Protein AF-A0A9Q7E945-F1 (afdb_monomer_lite)

Structure (mmCIF, N/CA/C/O backbone):
data_AF-A0A9Q7E945-F1
#
_entry.id   AF-A0A9Q7E945-F1
#
loop_
_atom_site.group_PDB
_atom_site.id
_atom_site.type_symbol
_atom_site.label_atom_id
_atom_site.label_alt_id
_atom_site.label_comp_id
_atom_site.label_asym_id
_atom_site.label_entity_id
_atom_site.label_seq_id
_atom_site.pdbx_PDB_ins_code
_atom_site.Cartn_x
_atom_site.Cartn_y
_atom_site.Cartn_z
_atom_site.occupancy
_atom_site.B_iso_or_equiv
_atom_site.auth_seq_id
_atom_site.auth_comp_id
_atom_site.auth_asym_id
_atom_site.auth_atom_id
_atom_site.pdbx_PDB_model_num
ATOM 1 N N . MET A 1 1 ? -17.177 -44.496 0.063 1.00 46.69 1 MET A N 1
ATOM 2 C CA . MET A 1 1 ? -16.253 -43.640 -0.727 1.00 46.69 1 MET A CA 1
ATOM 3 C C . MET A 1 1 ? -16.378 -42.138 -0.365 1.00 46.69 1 MET A C 1
ATOM 5 O O . MET A 1 1 ? -16.352 -41.293 -1.249 1.00 46.69 1 MET A O 1
ATOM 9 N N . HIS A 1 2 ? -16.491 -41.750 0.919 1.00 48.34 2 HIS A N 1
ATOM 10 C CA . HIS A 1 2 ? -16.764 -40.340 1.302 1.00 48.34 2 HIS A CA 1
ATOM 11 C C . HIS A 1 2 ? -15.787 -39.704 2.308 1.00 48.34 2 HIS A C 1
ATOM 13 O O . HIS A 1 2 ? -15.831 -38.499 2.522 1.00 48.34 2 HIS A O 1
ATOM 19 N N . THR A 1 3 ? -14.829 -40.451 2.852 1.00 44.84 3 THR A N 1
ATOM 20 C CA . THR A 1 3 ? -13.905 -39.949 3.887 1.00 44.84 3 THR A CA 1
ATOM 21 C C . THR A 1 3 ? -12.696 -39.178 3.340 1.00 44.84 3 THR A C 1
ATOM 23 O O . THR A 1 3 ? -12.154 -38.326 4.033 1.00 44.84 3 THR A O 1
ATOM 26 N N . LYS A 1 4 ? -12.292 -39.386 2.074 1.00 45.28 4 LYS A N 1
ATOM 27 C CA . LYS A 1 4 ? -11.122 -38.694 1.486 1.00 45.28 4 LYS A CA 1
ATOM 28 C C . LYS A 1 4 ? -11.361 -37.212 1.143 1.00 45.28 4 LYS A C 1
ATOM 30 O O . LYS A 1 4 ? -10.396 -36.461 1.064 1.00 45.28 4 LYS A O 1
ATOM 35 N N . ARG A 1 5 ? -12.616 -36.776 0.950 1.00 47.62 5 ARG A N 1
ATOM 36 C CA . ARG A 1 5 ? -12.942 -35.371 0.612 1.00 47.62 5 ARG A CA 1
ATOM 37 C C . ARG A 1 5 ? -12.928 -34.445 1.836 1.00 47.62 5 ARG A C 1
ATOM 39 O O . ARG A 1 5 ? -12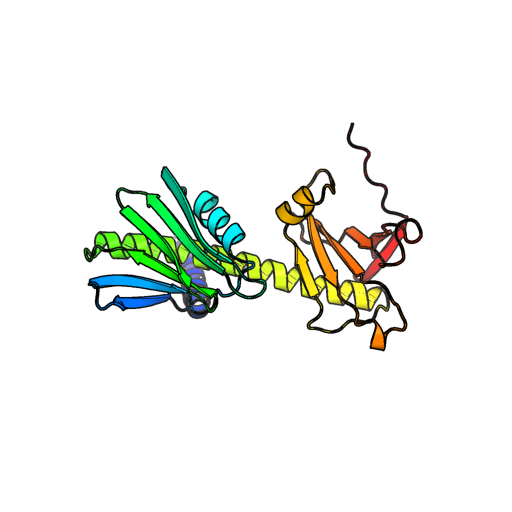.476 -33.314 1.716 1.00 47.62 5 ARG A O 1
ATOM 46 N N . LEU A 1 6 ? -13.352 -34.947 3.000 1.00 43.97 6 LEU A N 1
ATOM 47 C CA . LEU A 1 6 ? -13.377 -34.201 4.268 1.00 43.97 6 LEU A CA 1
ATOM 48 C C . LEU A 1 6 ? -11.966 -33.929 4.813 1.00 43.97 6 LEU A C 1
ATOM 50 O O . LEU A 1 6 ? -11.658 -32.796 5.166 1.00 43.97 6 LEU A O 1
ATOM 54 N N . LEU A 1 7 ? -11.080 -34.929 4.763 1.00 42.31 7 LEU A N 1
ATOM 55 C CA . LEU A 1 7 ? -9.675 -34.791 5.174 1.00 42.31 7 LEU A CA 1
ATOM 56 C C . LEU A 1 7 ? -8.912 -33.746 4.343 1.00 42.31 7 LEU A C 1
ATOM 58 O O . LEU A 1 7 ? -8.113 -32.993 4.887 1.00 42.31 7 LEU A O 1
ATOM 62 N N . GLY A 1 8 ? -9.181 -33.657 3.035 1.00 43.78 8 GLY A N 1
ATOM 63 C CA . GLY A 1 8 ? -8.559 -32.652 2.166 1.00 43.78 8 GLY A CA 1
ATOM 64 C C . GLY A 1 8 ? -9.038 -31.218 2.425 1.00 43.78 8 GLY A C 1
ATOM 65 O O . GLY A 1 8 ? -8.281 -30.280 2.183 1.00 43.78 8 GLY A O 1
ATOM 66 N N . HIS A 1 9 ? -10.268 -31.048 2.923 1.00 47.41 9 HIS A N 1
ATOM 67 C CA . HIS A 1 9 ? -10.804 -29.748 3.339 1.00 47.41 9 HIS A CA 1
ATOM 68 C C . HIS A 1 9 ? -10.223 -29.322 4.691 1.00 47.41 9 HIS A C 1
ATOM 70 O O . HIS A 1 9 ? -9.673 -28.229 4.789 1.00 47.41 9 HIS A O 1
ATOM 76 N N . GLN A 1 10 ? -10.216 -30.229 5.674 1.00 40.62 10 GLN A N 1
ATOM 77 C CA . GLN A 1 10 ? -9.618 -29.982 6.990 1.00 40.62 10 GLN A CA 1
ATOM 78 C C . GLN A 1 10 ? -8.122 -29.660 6.895 1.00 40.62 10 GLN A C 1
ATOM 80 O O . GLN A 1 10 ? -7.682 -28.668 7.458 1.00 40.62 10 GLN A O 1
ATOM 85 N N . LEU A 1 11 ? -7.345 -30.401 6.095 1.00 39.34 11 LEU A N 1
ATOM 86 C CA . LEU A 1 11 ? -5.916 -30.116 5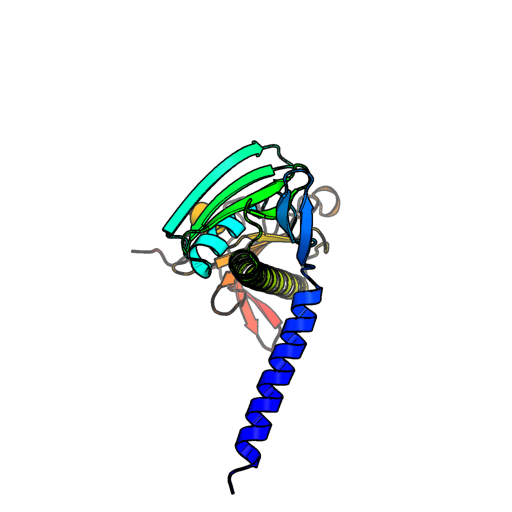.884 1.00 39.34 11 LEU A CA 1
ATOM 87 C C . LEU A 1 11 ? -5.654 -28.776 5.171 1.00 39.34 11 LEU A C 1
ATOM 89 O O . LEU A 1 11 ? -4.589 -28.183 5.353 1.00 39.34 11 LEU A O 1
ATOM 93 N N . LYS A 1 12 ? -6.589 -28.296 4.338 1.00 46.34 12 LYS A N 1
ATOM 94 C CA . LYS A 1 12 ? -6.502 -26.965 3.712 1.00 46.34 12 LYS A CA 1
ATOM 95 C C . LYS A 1 12 ? -6.834 -25.857 4.706 1.00 46.34 12 LYS A C 1
ATOM 97 O O . LYS A 1 12 ? -6.114 -24.862 4.731 1.00 46.34 12 LYS A O 1
ATOM 102 N N . GLU A 1 13 ? -7.870 -26.043 5.517 1.00 43.00 13 GLU A N 1
ATOM 103 C CA . GLU A 1 13 ? -8.269 -25.108 6.575 1.00 43.00 13 GLU A CA 1
ATOM 104 C C . GLU A 1 13 ? -7.197 -25.006 7.661 1.00 43.00 13 GLU A C 1
ATOM 106 O O . GLU A 1 13 ? -6.828 -23.905 8.047 1.00 43.00 13 GLU A O 1
ATOM 111 N N . GLU A 1 14 ? -6.603 -26.124 8.074 1.00 33.56 14 GLU A N 1
ATOM 112 C CA . GLU A 1 14 ? -5.556 -26.175 9.098 1.00 33.56 14 GLU A CA 1
ATOM 113 C C . GLU A 1 14 ? -4.244 -25.538 8.606 1.00 33.56 14 GLU A C 1
ATOM 115 O O . GLU A 1 14 ? -3.594 -24.783 9.334 1.00 33.56 14 GLU A O 1
ATOM 120 N N . LYS A 1 15 ? -3.882 -25.741 7.328 1.00 38.56 15 LYS A N 1
ATOM 121 C CA . LYS A 1 15 ? -2.767 -25.017 6.692 1.00 38.56 15 LYS A CA 1
ATOM 122 C C . LYS A 1 15 ? -3.059 -23.528 6.532 1.00 38.56 15 LYS A C 1
ATOM 124 O O . LYS A 1 15 ? -2.158 -22.729 6.771 1.00 38.56 15 LYS A O 1
ATOM 129 N N . GLN A 1 16 ? -4.281 -23.144 6.158 1.00 38.28 16 GLN A N 1
ATOM 130 C CA . GLN A 1 16 ? -4.685 -21.737 6.111 1.00 38.28 16 GLN A CA 1
ATOM 131 C C . GLN A 1 16 ? -4.624 -21.095 7.493 1.00 38.28 16 GLN A C 1
ATOM 133 O O . GLN A 1 16 ? -4.028 -20.035 7.605 1.00 38.28 16 GLN A O 1
ATOM 138 N N . LEU A 1 17 ? -5.146 -21.746 8.534 1.00 35.44 17 LEU A N 1
ATOM 139 C CA . LEU A 1 17 ? -5.083 -21.300 9.928 1.00 35.44 17 LEU A CA 1
ATOM 140 C C . LEU A 1 17 ? -3.646 -21.186 10.429 1.00 35.44 17 LEU A C 1
ATOM 142 O O . LEU A 1 17 ? -3.317 -20.211 11.087 1.00 35.44 17 LEU A O 1
ATOM 146 N N . THR A 1 18 ? -2.770 -22.128 10.081 1.00 32.22 18 THR A N 1
ATOM 147 C CA . THR A 1 18 ? -1.352 -22.097 10.478 1.00 32.22 18 THR A CA 1
ATOM 148 C C . THR A 1 18 ? -0.581 -20.991 9.759 1.00 32.22 18 THR A C 1
ATOM 150 O O . THR A 1 18 ? 0.255 -20.326 10.369 1.00 32.22 18 THR A O 1
ATOM 153 N N . ILE A 1 19 ? -0.861 -20.762 8.472 1.00 41.19 19 ILE A N 1
ATOM 154 C CA . ILE A 1 19 ? -0.326 -19.614 7.727 1.00 41.19 19 ILE A CA 1
ATOM 155 C C . ILE A 1 19 ? -0.875 -18.321 8.327 1.00 41.19 19 ILE A C 1
ATOM 157 O O . ILE A 1 19 ? -0.100 -17.408 8.564 1.00 41.19 19 ILE A O 1
ATOM 161 N N . TYR A 1 20 ? -2.169 -18.267 8.649 1.00 40.06 20 TYR A N 1
ATOM 162 C CA . TYR A 1 20 ? -2.817 -17.120 9.278 1.00 40.06 20 TYR A CA 1
ATOM 163 C C . TYR A 1 20 ? -2.224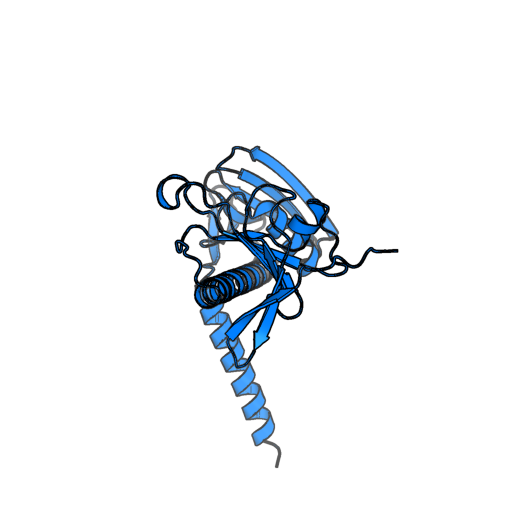 -16.824 10.654 1.00 40.06 20 TYR A C 1
ATOM 165 O O . TYR A 1 20 ? -1.899 -15.680 10.920 1.00 40.06 20 TYR A O 1
ATOM 173 N N . LEU A 1 21 ? -1.985 -17.837 11.493 1.00 34.25 21 LEU A N 1
ATOM 174 C CA . LEU A 1 21 ? -1.304 -17.694 12.781 1.00 34.25 21 LEU A CA 1
ATOM 175 C C . LEU A 1 21 ? 0.135 -17.202 12.602 1.00 34.25 21 LEU A C 1
ATOM 177 O O . LEU A 1 21 ? 0.556 -16.294 13.306 1.00 34.25 21 LEU A O 1
ATOM 181 N N . LYS A 1 22 ? 0.891 -17.761 11.648 1.00 37.78 22 LYS A N 1
ATOM 182 C CA . LYS A 1 22 ? 2.259 -17.305 11.348 1.00 37.78 22 LYS A CA 1
ATOM 183 C C . LYS A 1 22 ? 2.302 -15.885 10.775 1.00 37.78 22 LYS A C 1
ATOM 185 O O . LYS A 1 22 ? 3.267 -15.176 11.030 1.00 37.78 22 LYS A O 1
ATOM 190 N N . LEU A 1 23 ? 1.271 -15.468 10.042 1.00 38.56 23 LEU A N 1
ATOM 191 C CA . LEU A 1 23 ? 1.123 -14.110 9.512 1.00 38.56 23 LEU A CA 1
ATOM 192 C C . LEU A 1 23 ? 0.658 -13.130 10.606 1.00 38.56 23 LEU A C 1
ATOM 194 O O . LEU A 1 23 ? 1.177 -12.023 10.693 1.00 38.56 23 LEU A O 1
ATOM 198 N N . MET A 1 24 ? -0.238 -13.567 11.503 1.00 42.09 24 MET A N 1
ATOM 199 C CA . MET A 1 24 ? -0.639 -12.846 12.721 1.00 42.09 24 MET A CA 1
ATOM 200 C C . MET A 1 24 ? 0.536 -12.621 13.679 1.00 42.09 24 MET A C 1
ATOM 202 O O . MET A 1 24 ? 0.497 -11.696 14.475 1.00 42.09 24 MET A O 1
ATOM 206 N N . ILE A 1 25 ? 1.589 -13.440 13.601 1.00 43.69 25 ILE A N 1
ATOM 207 C CA . ILE A 1 25 ? 2.801 -13.273 14.413 1.00 43.69 25 ILE A CA 1
ATOM 208 C C . ILE A 1 25 ? 3.677 -12.099 13.930 1.00 43.69 25 ILE A C 1
ATOM 210 O O . ILE A 1 25 ? 4.464 -11.597 14.726 1.00 43.69 25 ILE A O 1
ATOM 214 N N . ARG A 1 26 ? 3.540 -11.609 12.685 1.00 46.94 26 ARG A N 1
ATOM 215 C CA . ARG A 1 26 ? 4.298 -10.425 12.226 1.00 46.94 26 ARG A CA 1
ATOM 216 C C . ARG A 1 26 ? 3.687 -9.111 12.710 1.00 46.94 26 ARG A C 1
ATOM 218 O O . ARG A 1 26 ? 4.375 -8.308 13.318 1.00 46.94 26 ARG A O 1
ATOM 225 N N . ILE A 1 27 ? 2.374 -8.930 12.588 1.00 51.47 27 ILE A N 1
ATOM 226 C CA . ILE A 1 27 ? 1.696 -7.803 13.245 1.00 51.47 27 ILE A CA 1
ATOM 227 C C . ILE A 1 27 ? 1.364 -8.238 14.670 1.00 51.47 27 ILE A C 1
ATOM 229 O O . ILE A 1 27 ? 0.282 -8.768 14.918 1.00 51.47 27 ILE A O 1
ATOM 233 N N . MET A 1 28 ? 2.291 -8.053 15.619 1.00 55.97 28 MET A N 1
ATOM 234 C CA . MET A 1 28 ? 1.977 -8.381 17.010 1.00 55.97 28 MET A CA 1
ATOM 235 C C . MET A 1 28 ? 0.901 -7.419 17.506 1.00 55.97 28 MET A C 1
ATOM 237 O O . MET A 1 28 ? 1.161 -6.225 17.673 1.00 55.97 28 MET A O 1
ATOM 241 N N . LEU A 1 29 ? -0.290 -7.961 17.743 1.00 61.94 29 LEU A N 1
ATOM 242 C CA . LEU A 1 29 ? -1.366 -7.296 18.457 1.00 61.94 29 LEU A CA 1
ATOM 243 C C . LEU A 1 29 ? -1.070 -7.431 19.950 1.00 61.94 29 LEU A C 1
ATOM 245 O O . LEU A 1 29 ? -1.098 -8.535 20.497 1.00 61.94 29 LEU A O 1
ATOM 249 N N . ARG A 1 30 ? -0.743 -6.321 20.614 1.00 64.75 30 ARG A N 1
ATOM 250 C CA . ARG A 1 30 ? -0.580 -6.306 22.074 1.00 64.75 30 ARG A CA 1
ATOM 251 C C . ARG A 1 30 ? -1.816 -5.710 22.720 1.00 64.75 30 ARG A C 1
ATOM 253 O O . ARG A 1 30 ? -2.169 -4.573 22.421 1.00 64.75 30 ARG A O 1
ATOM 260 N N . GLU A 1 31 ? -2.416 -6.469 23.629 1.00 66.75 31 GLU A N 1
ATOM 261 C CA . GLU A 1 31 ? -3.500 -5.987 24.480 1.00 66.75 31 GLU A CA 1
ATOM 262 C C . GLU A 1 31 ? -2.932 -5.269 25.701 1.00 66.75 31 GLU A C 1
ATOM 264 O O . GLU A 1 31 ? -2.049 -5.790 26.390 1.00 66.75 31 GLU A O 1
ATOM 269 N N . LEU A 1 32 ? -3.447 -4.075 25.975 1.00 68.81 32 LEU A N 1
ATOM 270 C CA . LEU A 1 32 ? -3.172 -3.332 27.197 1.00 68.81 32 LEU A CA 1
ATOM 271 C C . LEU A 1 32 ? -4.481 -2.813 27.781 1.00 68.81 32 LEU A C 1
ATOM 273 O O . LEU A 1 32 ? -5.390 -2.416 27.054 1.00 68.81 32 LEU A O 1
ATOM 277 N N . ILE A 1 33 ? -4.542 -2.803 29.110 1.00 65.94 33 ILE A N 1
ATOM 278 C CA . ILE A 1 33 ? -5.486 -1.975 29.852 1.00 65.94 33 ILE A CA 1
ATOM 279 C C . ILE A 1 33 ? -4.665 -0.802 30.371 1.00 65.94 33 ILE A C 1
ATOM 281 O O . ILE A 1 33 ? -3.746 -0.997 31.173 1.00 65.94 33 ILE A O 1
ATOM 285 N N . ASN A 1 34 ? -4.920 0.397 29.850 1.00 66.00 34 ASN A N 1
ATOM 286 C CA . ASN A 1 34 ? -4.190 1.587 30.280 1.00 66.00 34 ASN A CA 1
ATOM 287 C C . ASN A 1 34 ? -4.688 2.069 31.659 1.00 66.00 34 ASN A C 1
ATOM 289 O O . ASN A 1 34 ? -5.650 1.544 32.224 1.00 66.00 34 ASN A O 1
ATOM 293 N N . LYS A 1 35 ? -4.027 3.087 32.227 1.00 59.16 35 LYS A N 1
ATOM 294 C CA . LYS A 1 35 ? -4.411 3.665 33.531 1.00 59.16 35 LYS A CA 1
ATOM 295 C C . LYS A 1 35 ? -5.827 4.262 33.542 1.00 59.16 35 LYS A C 1
ATOM 297 O O . LYS A 1 35 ? -6.374 4.480 34.617 1.00 59.16 35 LYS A O 1
ATOM 302 N N . GLU A 1 36 ? -6.409 4.497 32.370 1.00 67.38 36 GLU A N 1
ATOM 303 C CA . GLU A 1 36 ? -7.763 5.020 32.173 1.00 67.38 36 GLU A CA 1
ATOM 304 C C . GLU A 1 36 ? -8.802 3.902 31.958 1.00 67.38 36 GLU A C 1
ATOM 306 O O . GLU A 1 36 ? -9.962 4.179 31.660 1.00 67.38 36 GLU A O 1
ATOM 311 N N . ASN A 1 37 ? -8.405 2.639 32.172 1.00 70.69 37 ASN A N 1
ATOM 312 C CA . ASN A 1 37 ? -9.224 1.438 32.001 1.00 70.69 37 ASN A CA 1
ATOM 313 C C . ASN A 1 37 ? -9.722 1.224 30.561 1.00 70.69 37 ASN A C 1
ATOM 315 O O . ASN A 1 37 ? -10.743 0.574 30.335 1.00 70.69 37 ASN A O 1
ATOM 319 N N . GLU A 1 38 ? -8.999 1.761 29.582 1.00 82.44 38 GLU A N 1
ATOM 320 C CA . GLU A 1 38 ? -9.298 1.563 28.170 1.00 82.44 38 GLU A CA 1
ATOM 321 C C . GLU A 1 38 ? -8.652 0.272 27.676 1.00 82.44 38 GLU A C 1
ATOM 323 O O . GLU A 1 38 ? -7.497 -0.028 27.989 1.00 82.44 38 GLU A O 1
ATOM 328 N N . PHE A 1 39 ? -9.403 -0.485 26.882 1.00 83.81 39 PHE A N 1
ATOM 329 C CA . PHE A 1 39 ? -8.877 -1.615 26.141 1.00 83.81 39 PHE A CA 1
ATOM 330 C C . PHE A 1 39 ? -8.192 -1.111 24.873 1.00 83.81 39 PHE A C 1
ATOM 332 O O . PHE A 1 39 ? -8.796 -0.402 24.063 1.00 83.81 39 PHE A O 1
ATOM 339 N N . GLN A 1 40 ? -6.935 -1.502 24.702 1.00 86.38 40 GLN A N 1
ATOM 340 C CA . GLN A 1 40 ? -6.091 -1.078 23.596 1.00 86.38 40 GLN A CA 1
ATOM 341 C C . GLN A 1 40 ? -5.483 -2.285 22.887 1.00 86.38 40 GLN A C 1
ATOM 343 O O . GLN A 1 40 ? -4.959 -3.188 23.537 1.00 86.38 40 GLN A O 1
ATOM 348 N N . ILE A 1 41 ? -5.499 -2.256 21.555 1.00 86.12 41 ILE A N 1
ATOM 349 C CA . ILE A 1 41 ? -4.764 -3.169 20.680 1.00 86.12 41 ILE A CA 1
ATOM 350 C C . ILE A 1 41 ? -3.706 -2.363 19.926 1.00 86.12 41 ILE A C 1
ATOM 352 O O . ILE A 1 41 ? -4.048 -1.509 19.111 1.00 86.12 41 ILE A O 1
ATOM 356 N N . ILE A 1 42 ? -2.428 -2.636 20.181 1.00 83.44 42 ILE A N 1
ATOM 357 C CA . ILE A 1 42 ? -1.300 -1.953 19.525 1.00 83.44 42 ILE A CA 1
ATOM 358 C C . ILE A 1 42 ? -0.877 -2.710 18.265 1.00 83.44 42 ILE A C 1
ATOM 360 O O . ILE A 1 42 ? -0.727 -3.931 18.308 1.00 83.44 42 ILE A O 1
ATOM 364 N N . PHE A 1 43 ? -0.616 -1.980 17.180 1.00 82.88 43 PHE A N 1
ATOM 365 C CA . PHE A 1 43 ? -0.014 -2.483 15.949 1.00 82.88 43 PHE A CA 1
ATOM 366 C C . PHE A 1 43 ? 1.494 -2.215 15.978 1.00 82.88 43 PHE A C 1
ATOM 368 O O . PHE A 1 43 ? 1.948 -1.099 15.761 1.00 82.88 43 PHE A O 1
ATOM 375 N N . THR A 1 44 ? 2.282 -3.247 16.263 1.00 68.44 44 THR A N 1
ATOM 376 C CA . THR A 1 44 ? 3.730 -3.110 16.528 1.00 68.44 44 THR A CA 1
ATOM 377 C C . THR A 1 44 ? 4.609 -2.918 15.294 1.00 68.44 44 THR A C 1
ATOM 379 O O . THR A 1 44 ? 5.721 -2.422 15.420 1.00 68.44 44 THR A O 1
ATOM 382 N N . GLU A 1 45 ? 4.135 -3.299 14.108 1.00 65.81 45 GLU A N 1
ATOM 383 C CA . GLU A 1 45 ? 4.914 -3.178 12.872 1.00 65.81 45 GLU A CA 1
ATOM 384 C C . GLU A 1 45 ? 4.369 -2.124 11.912 1.00 65.81 45 GLU A C 1
ATOM 386 O O . GLU A 1 45 ? 4.953 -1.949 10.850 1.00 65.81 45 GLU A O 1
ATOM 391 N N . ILE A 1 46 ? 3.266 -1.440 12.226 1.00 63.12 46 ILE A N 1
ATOM 392 C CA . ILE A 1 46 ? 2.661 -0.435 11.343 1.00 63.12 46 ILE A CA 1
ATOM 393 C C . ILE A 1 46 ? 3.005 0.944 11.903 1.00 63.12 46 ILE A C 1
ATOM 395 O O . ILE A 1 46 ? 2.407 1.362 12.891 1.00 63.12 46 ILE A O 1
ATOM 399 N N . SER A 1 47 ? 3.982 1.615 11.288 1.00 58.91 47 SER A N 1
ATOM 400 C CA . SER A 1 47 ? 4.449 2.943 11.693 1.00 58.91 47 SER A CA 1
ATOM 401 C C . SER A 1 47 ? 4.695 3.882 10.503 1.00 58.91 47 SER A C 1
ATOM 403 O O . SER A 1 47 ? 4.959 3.430 9.385 1.00 58.91 47 SER A O 1
ATOM 405 N N . GLY A 1 48 ? 4.601 5.195 10.749 1.00 49.50 48 GLY A N 1
ATOM 406 C CA . GLY A 1 48 ? 5.004 6.267 9.824 1.00 49.50 48 GLY A CA 1
ATOM 407 C C . GLY A 1 48 ? 3.862 7.115 9.235 1.00 49.50 48 GLY A C 1
ATOM 408 O O . GLY A 1 48 ? 2.755 6.634 8.986 1.00 49.50 48 GLY A O 1
ATOM 409 N N . GLY A 1 49 ? 4.151 8.392 8.945 1.00 45.91 49 GLY A N 1
ATOM 410 C CA . GLY A 1 49 ? 3.175 9.404 8.496 1.00 45.91 49 GLY A CA 1
ATOM 411 C C . GLY A 1 49 ? 2.500 9.148 7.135 1.00 45.91 49 GLY A C 1
ATOM 412 O O . GLY A 1 49 ? 1.458 9.722 6.826 1.00 45.91 49 GLY A O 1
ATOM 413 N N . GLY A 1 50 ? 3.013 8.229 6.315 1.00 59.62 50 GLY A N 1
ATOM 414 C CA . GLY A 1 50 ? 2.389 7.874 5.032 1.00 59.62 50 GLY A CA 1
ATOM 415 C C . GLY A 1 50 ? 1.100 7.048 5.149 1.00 59.62 50 GLY A C 1
ATOM 416 O O . GLY A 1 50 ? 0.310 7.034 4.206 1.00 59.62 50 GLY A O 1
ATOM 417 N N . TRP A 1 51 ? 0.875 6.395 6.296 1.00 68.00 51 TRP A N 1
ATOM 418 C CA . TRP A 1 51 ? -0.149 5.356 6.465 1.00 68.00 51 TRP A CA 1
ATOM 419 C C . TRP A 1 51 ? -1.532 5.874 6.846 1.00 68.00 51 TRP A C 1
ATOM 421 O O . TRP A 1 51 ? -2.504 5.137 6.730 1.00 68.00 51 TRP A O 1
ATOM 431 N N . LEU A 1 52 ? -1.666 7.119 7.309 1.00 77.25 52 LEU A N 1
ATOM 432 C CA . LEU A 1 52 ? -2.938 7.610 7.851 1.00 77.25 52 LEU A CA 1
ATOM 433 C C . LEU A 1 52 ? -4.078 7.543 6.823 1.00 77.25 52 LEU A C 1
ATOM 435 O O . LEU A 1 52 ? -5.191 7.133 7.149 1.00 77.25 52 LEU A O 1
ATOM 439 N N . ASN A 1 53 ? -3.815 7.938 5.578 1.00 78.25 53 ASN A N 1
ATOM 440 C CA . ASN A 1 53 ? -4.836 7.893 4.532 1.00 78.25 53 ASN A CA 1
ATOM 441 C C . ASN A 1 53 ? -5.127 6.452 4.088 1.00 78.25 53 ASN A C 1
ATOM 443 O O . ASN A 1 53 ? -6.298 6.099 3.956 1.00 78.25 53 ASN A O 1
ATOM 447 N N . ASP A 1 54 ? -4.094 5.615 3.959 1.00 78.62 54 ASP A N 1
ATOM 448 C CA . ASP A 1 54 ? -4.245 4.199 3.610 1.00 78.62 54 ASP A CA 1
ATOM 449 C C . ASP A 1 54 ? -5.040 3.449 4.700 1.00 78.62 54 ASP A C 1
ATOM 451 O O . ASP A 1 54 ? -5.965 2.692 4.404 1.00 78.62 54 ASP A O 1
ATOM 455 N N . LEU A 1 55 ? -4.785 3.742 5.979 1.00 85.12 55 LEU A N 1
ATOM 456 C CA . LEU A 1 55 ? -5.529 3.196 7.115 1.00 85.12 55 LEU A CA 1
ATOM 457 C C . LEU A 1 55 ? -7.004 3.618 7.092 1.00 85.12 55 LEU A C 1
ATOM 459 O O . LEU A 1 55 ? -7.885 2.776 7.272 1.00 85.12 55 LEU A O 1
ATOM 463 N N . VAL A 1 56 ? -7.300 4.901 6.848 1.00 88.19 56 VAL A N 1
ATOM 464 C CA . VAL A 1 56 ? -8.687 5.385 6.709 1.00 88.19 56 VAL A CA 1
ATOM 465 C C . VAL A 1 56 ? -9.425 4.619 5.608 1.00 88.19 56 VAL A C 1
ATOM 467 O O . VAL A 1 56 ? -10.605 4.298 5.764 1.00 88.19 56 VAL A O 1
ATOM 470 N N . GLU A 1 57 ? -8.756 4.308 4.503 1.00 85.88 57 GLU A N 1
ATOM 471 C CA . GLU A 1 57 ? -9.345 3.555 3.395 1.00 85.88 57 GLU A CA 1
ATOM 472 C C . GLU A 1 57 ? -9.572 2.091 3.731 1.00 85.88 57 GLU A C 1
ATOM 474 O O . GLU A 1 57 ? -10.673 1.585 3.505 1.00 85.88 57 GLU A O 1
ATOM 479 N N . ILE A 1 58 ? -8.583 1.429 4.331 1.00 88.56 58 ILE A N 1
ATOM 480 C CA . ILE A 1 58 ? -8.726 0.058 4.828 1.00 88.56 58 ILE A CA 1
ATOM 481 C C . ILE A 1 58 ? -9.930 -0.026 5.771 1.00 88.56 58 ILE A C 1
ATOM 483 O O . ILE A 1 58 ? -10.779 -0.904 5.613 1.00 88.56 58 ILE A O 1
ATOM 487 N N . ILE A 1 59 ? -10.067 0.922 6.700 1.00 91.88 59 ILE A N 1
ATOM 488 C CA . ILE A 1 59 ? -11.210 0.999 7.616 1.00 91.88 59 ILE A CA 1
ATOM 489 C C . ILE A 1 59 ? -12.522 1.158 6.836 1.00 91.88 59 ILE A C 1
ATOM 491 O O . ILE A 1 59 ? -13.456 0.381 7.046 1.00 91.88 59 ILE A O 1
ATOM 495 N N . LYS A 1 60 ? -12.615 2.128 5.918 1.00 92.12 60 LYS A N 1
ATOM 496 C CA . LYS A 1 60 ? -13.838 2.370 5.131 1.00 92.12 60 LYS A CA 1
ATOM 497 C C . LYS A 1 60 ? -14.253 1.147 4.318 1.00 92.12 60 LYS A C 1
ATOM 499 O O . LYS A 1 60 ? -15.419 0.765 4.349 1.00 92.12 60 LYS A O 1
ATOM 504 N N . LEU A 1 61 ? -13.309 0.535 3.610 1.00 89.94 61 LEU A N 1
ATOM 505 C CA . LEU A 1 61 ? -13.578 -0.556 2.678 1.00 89.94 61 LEU A CA 1
ATOM 506 C C . LEU A 1 61 ? -13.816 -1.887 3.388 1.00 89.94 61 LEU A C 1
ATOM 508 O O . LEU A 1 61 ? -14.677 -2.656 2.960 1.00 89.94 61 LEU A O 1
ATOM 512 N N . LYS A 1 62 ? -13.039 -2.183 4.436 1.00 93.19 62 LYS A N 1
ATOM 513 C CA . LYS A 1 62 ? -13.027 -3.511 5.066 1.00 93.19 62 LYS A CA 1
ATOM 514 C C . LYS A 1 62 ? -13.845 -3.586 6.342 1.00 93.19 62 LYS A C 1
ATOM 516 O O . LYS A 1 62 ? -14.475 -4.612 6.573 1.00 93.19 62 LYS A O 1
ATOM 521 N N . LEU A 1 63 ? -13.851 -2.533 7.160 1.00 93.25 63 LEU A N 1
ATOM 522 C CA . LEU A 1 63 ? -14.679 -2.502 8.368 1.00 93.25 63 LEU A CA 1
ATOM 523 C C . LEU A 1 63 ? -16.081 -1.972 8.070 1.00 93.25 63 LEU A C 1
ATOM 525 O O . LEU A 1 63 ? -17.032 -2.400 8.720 1.00 93.25 63 LEU A O 1
ATOM 529 N N . GLN A 1 64 ? -16.228 -1.084 7.081 1.00 94.44 64 GLN A N 1
ATOM 530 C CA . GLN A 1 64 ? -17.511 -0.474 6.709 1.00 94.44 64 GLN A CA 1
ATOM 531 C C . GLN A 1 64 ? -18.234 0.119 7.934 1.00 94.44 64 GLN A C 1
ATOM 533 O O . GLN A 1 64 ? -19.319 -0.342 8.310 1.00 94.44 64 GLN A O 1
ATOM 538 N N . PRO A 1 65 ? -17.615 1.085 8.637 1.00 96.06 65 PRO A N 1
ATOM 539 C CA . PRO A 1 65 ? -18.262 1.729 9.766 1.00 96.06 65 PRO A CA 1
ATOM 540 C C . PRO A 1 65 ? -19.438 2.585 9.288 1.00 96.06 65 PRO A C 1
ATOM 542 O O . PRO A 1 65 ? -19.391 3.206 8.228 1.00 96.06 65 PRO A O 1
ATOM 545 N N . SER A 1 66 ? -20.479 2.665 10.111 1.00 96.44 66 SER A N 1
ATOM 546 C CA . SER A 1 66 ? -21.646 3.519 9.849 1.00 96.44 66 SER A CA 1
ATOM 547 C C . SER A 1 66 ? -21.318 5.015 9.934 1.00 96.44 66 SER A C 1
ATOM 549 O O . SER A 1 66 ? -21.964 5.836 9.287 1.00 96.44 66 SER A O 1
ATOM 551 N N . LYS A 1 67 ? -20.284 5.376 10.703 1.00 96.12 67 LYS A N 1
ATOM 552 C CA . LYS A 1 67 ? -19.721 6.727 10.759 1.00 96.12 67 LYS A CA 1
ATOM 553 C C . LYS A 1 67 ? -18.214 6.654 10.963 1.00 96.12 67 LYS A C 1
ATOM 555 O O . LYS A 1 67 ? -17.728 5.833 11.739 1.00 96.12 67 LYS A O 1
ATOM 560 N N . ILE A 1 68 ? -17.492 7.547 10.295 1.00 95.50 68 ILE A N 1
ATOM 561 C CA . ILE A 1 68 ? -16.048 7.718 10.445 1.00 95.50 68 ILE A CA 1
ATOM 562 C C . ILE A 1 68 ? -15.715 9.204 10.586 1.00 95.50 68 ILE A C 1
ATOM 564 O O . ILE A 1 68 ? -16.298 10.042 9.897 1.00 95.50 68 ILE A O 1
ATOM 568 N N . GLY A 1 69 ? -14.801 9.534 11.492 1.00 92.69 69 GLY A N 1
ATOM 569 C CA . GLY A 1 69 ? -14.263 10.876 11.692 1.00 92.69 69 GLY A CA 1
ATOM 570 C C . GLY A 1 69 ? -12.741 10.839 11.748 1.00 92.69 69 GLY A C 1
ATOM 571 O O . GLY A 1 69 ? -12.162 9.832 12.141 1.00 92.69 69 GLY A O 1
ATOM 572 N N . LYS A 1 70 ? -12.092 11.933 11.354 1.00 90.12 70 LYS A N 1
ATOM 573 C CA . LYS A 1 70 ? -10.636 12.093 11.416 1.00 90.12 70 LYS A CA 1
ATOM 574 C C . LYS A 1 70 ? -10.313 13.382 12.159 1.00 90.12 70 LYS A C 1
ATOM 576 O O . LYS A 1 70 ? -10.913 14.416 11.866 1.00 90.12 70 LYS A O 1
ATOM 581 N N . LYS A 1 71 ? -9.368 13.319 13.091 1.00 88.88 71 LYS A N 1
ATOM 582 C CA . LYS A 1 71 ? -8.848 14.471 13.827 1.00 88.88 71 LYS A CA 1
ATOM 583 C C . LYS A 1 71 ? -7.325 14.436 13.773 1.00 88.88 71 LYS A C 1
ATOM 585 O O . LYS A 1 71 ? -6.714 13.535 14.333 1.00 88.88 71 LYS A O 1
ATOM 590 N N . ASN A 1 72 ? -6.723 15.412 13.102 1.00 83.06 72 ASN A N 1
ATOM 591 C CA . ASN A 1 72 ? -5.274 15.596 13.146 1.00 83.06 72 ASN A CA 1
ATOM 592 C C . ASN A 1 72 ? -4.937 16.350 14.438 1.00 83.06 72 ASN A C 1
ATOM 594 O O . ASN A 1 72 ? -5.551 17.387 14.700 1.00 83.06 72 ASN A O 1
ATOM 598 N N . LYS A 1 73 ? -4.013 15.826 15.245 1.00 80.50 73 LYS A N 1
ATOM 599 C CA . LYS A 1 73 ? -3.526 16.492 16.460 1.00 80.50 73 LYS A CA 1
ATOM 600 C C . LYS A 1 73 ? -2.282 17.323 16.151 1.00 80.50 73 LYS A C 1
ATOM 602 O O . LYS A 1 73 ? -2.255 18.505 16.482 1.00 80.50 73 LYS A O 1
ATOM 607 N N . SER A 1 74 ? -1.319 16.745 15.437 1.00 75.25 74 SER A N 1
ATOM 608 C CA . SER A 1 74 ? -0.123 17.431 14.946 1.00 75.25 74 SER A CA 1
ATOM 609 C C . SER A 1 74 ? 0.319 16.845 13.598 1.00 75.25 74 SER A C 1
ATOM 611 O O . SER A 1 74 ? 0.050 15.683 13.292 1.00 75.25 74 SER A O 1
ATOM 613 N N . VAL A 1 75 ? 0.922 17.683 12.750 1.00 60.66 75 VAL A N 1
ATOM 614 C CA . VAL A 1 75 ? 1.472 17.281 11.447 1.00 60.66 75 VAL A CA 1
ATOM 615 C C . VAL A 1 75 ? 2.824 17.967 11.282 1.00 60.66 75 VAL A C 1
ATOM 617 O O . VAL A 1 75 ? 2.878 19.195 11.190 1.00 60.66 75 VAL A O 1
ATOM 620 N N . SER A 1 76 ? 3.901 17.187 11.256 1.00 61.66 76 SER A N 1
ATOM 621 C CA . SER A 1 76 ? 5.233 17.613 10.821 1.00 61.66 76 SER A CA 1
ATOM 622 C C . SER A 1 76 ? 5.613 16.864 9.533 1.00 61.66 76 SER A C 1
ATOM 624 O O . SER A 1 76 ? 4.829 16.064 9.017 1.00 61.66 76 SER A O 1
ATOM 626 N N . TRP A 1 77 ? 6.783 17.164 8.961 1.00 48.38 77 TRP A N 1
ATOM 627 C CA . TRP A 1 77 ? 7.296 16.410 7.809 1.00 48.38 77 TRP A CA 1
ATOM 628 C C . TRP A 1 77 ? 7.560 14.936 8.147 1.00 48.38 77 TRP A C 1
ATOM 630 O O . TRP A 1 77 ? 7.409 14.085 7.270 1.00 48.38 77 TRP A O 1
ATOM 640 N N . ASP A 1 78 ? 7.900 14.655 9.405 1.00 50.94 78 ASP A N 1
ATOM 641 C CA . ASP A 1 78 ? 8.364 13.344 9.860 1.00 50.94 78 ASP A CA 1
ATOM 642 C C . ASP A 1 78 ? 7.316 12.613 10.720 1.00 50.94 78 ASP A C 1
ATOM 644 O O . ASP A 1 78 ? 7.234 11.384 10.679 1.00 50.94 78 ASP A O 1
ATOM 648 N N . ASP A 1 79 ? 6.435 13.359 11.395 1.00 56.38 79 ASP A N 1
ATOM 649 C CA . ASP A 1 79 ? 5.511 12.835 12.400 1.00 56.38 79 ASP A CA 1
ATOM 650 C C . ASP A 1 79 ? 4.063 13.221 12.098 1.00 56.38 79 ASP A C 1
ATOM 652 O O . ASP A 1 79 ? 3.739 14.357 11.728 1.00 56.38 79 ASP A O 1
ATOM 656 N N . ILE A 1 80 ? 3.158 12.266 12.302 1.00 67.25 80 ILE A N 1
ATOM 657 C CA . ILE A 1 80 ? 1.722 12.513 12.237 1.00 67.25 80 ILE A CA 1
ATOM 658 C C . ILE A 1 80 ? 1.072 11.923 13.473 1.00 67.25 80 ILE A C 1
ATOM 660 O O . ILE A 1 80 ? 0.935 10.708 13.581 1.00 67.25 80 ILE A O 1
ATOM 664 N N . GLU A 1 81 ? 0.574 12.801 14.337 1.00 83.25 81 GLU A N 1
ATOM 665 C CA . GLU A 1 81 ? -0.294 12.409 15.435 1.00 83.25 81 GLU A CA 1
ATOM 666 C C . GLU A 1 81 ? -1.752 12.614 15.008 1.00 83.25 81 GLU A C 1
ATOM 668 O O . GLU A 1 81 ? -2.190 13.724 14.667 1.00 83.25 81 GLU A O 1
ATOM 673 N N . ALA A 1 82 ? -2.534 11.540 15.000 1.00 87.50 82 ALA A N 1
ATOM 674 C CA . ALA A 1 82 ? -3.899 11.580 14.490 1.00 87.50 82 ALA A CA 1
ATOM 675 C C . ALA A 1 82 ? -4.822 10.577 15.177 1.00 87.50 82 ALA A C 1
ATOM 677 O O . ALA A 1 82 ? -4.405 9.538 15.677 1.00 87.50 82 ALA A O 1
ATOM 678 N N . GLU A 1 83 ? -6.116 10.874 15.134 1.00 91.38 83 GLU A N 1
ATOM 679 C CA . GLU A 1 83 ? -7.178 9.973 15.567 1.00 91.38 83 GLU A CA 1
ATOM 680 C C . GLU A 1 83 ? -8.150 9.709 14.415 1.00 91.38 83 GLU A C 1
ATOM 682 O O . GLU A 1 83 ? -8.603 10.634 13.728 1.00 91.38 83 GLU A O 1
ATOM 687 N N . ILE A 1 84 ? -8.522 8.444 14.236 1.00 92.44 84 ILE A N 1
ATOM 688 C CA . ILE A 1 84 ? -9.615 8.014 13.365 1.00 92.44 84 ILE A CA 1
ATOM 689 C C . ILE A 1 84 ? -10.719 7.451 14.255 1.00 92.44 84 ILE A C 1
ATOM 691 O O . ILE A 1 84 ? -10.599 6.359 14.803 1.00 92.44 84 ILE A O 1
ATOM 695 N N . LEU A 1 85 ? -11.808 8.196 14.391 1.00 94.88 85 LEU A N 1
ATOM 696 C CA . LEU A 1 85 ? -12.987 7.792 15.148 1.00 94.88 85 LEU A CA 1
ATOM 697 C C . LEU A 1 85 ? -13.870 6.908 14.268 1.00 94.88 85 LEU A C 1
ATOM 699 O O . LEU A 1 85 ? -14.198 7.299 13.145 1.00 94.88 85 LEU A O 1
ATOM 703 N N . ILE A 1 86 ? -14.292 5.752 14.771 1.00 95.88 86 ILE A N 1
ATOM 704 C CA . ILE A 1 86 ? -15.173 4.826 14.058 1.00 95.88 86 ILE A CA 1
ATOM 705 C C . ILE A 1 86 ? -16.389 4.463 14.905 1.00 95.88 86 ILE A C 1
ATOM 707 O O . ILE A 1 86 ? -16.283 4.190 16.097 1.00 95.88 86 ILE A O 1
ATOM 711 N N . TYR A 1 87 ? -17.554 4.414 14.262 1.00 95.25 87 TYR A N 1
ATOM 712 C CA . TYR A 1 87 ? -18.777 3.895 14.864 1.00 95.25 87 TYR A CA 1
ATOM 713 C C . TYR A 1 87 ? -19.324 2.736 14.034 1.00 95.25 87 TYR A C 1
ATOM 715 O O . TYR A 1 87 ? -19.693 2.901 12.862 1.00 95.25 87 TYR A O 1
ATOM 723 N N . LYS A 1 88 ? -19.369 1.550 14.638 1.00 93.69 88 LYS A N 1
ATOM 724 C CA . LYS A 1 88 ? -19.815 0.311 13.995 1.00 93.69 88 LYS A CA 1
ATOM 725 C C . LYS A 1 88 ? -20.364 -0.645 15.050 1.00 93.69 88 LYS A C 1
ATOM 727 O O . LYS A 1 88 ? -19.794 -0.747 16.124 1.00 93.69 88 LYS A O 1
ATOM 732 N N . ASP A 1 89 ? -21.460 -1.336 14.748 1.00 91.19 89 ASP A N 1
ATOM 733 C CA . ASP A 1 89 ? -22.053 -2.359 15.626 1.00 91.19 89 ASP A CA 1
ATOM 734 C C . ASP A 1 89 ? -22.317 -1.860 17.064 1.00 91.19 89 ASP A C 1
ATOM 736 O O . ASP A 1 89 ? -22.111 -2.587 18.034 1.00 91.19 89 ASP A O 1
ATOM 740 N N . ASN A 1 90 ? -22.758 -0.599 17.193 1.00 90.62 90 ASN A N 1
ATOM 741 C CA . ASN A 1 90 ? -22.951 0.140 18.451 1.00 90.62 90 ASN A CA 1
ATOM 742 C C . ASN A 1 90 ? -21.681 0.397 19.284 1.00 90.62 90 ASN A C 1
ATOM 744 O O . ASN A 1 90 ? -21.779 0.862 20.415 1.00 90.62 90 ASN A O 1
ATOM 748 N N . ILE A 1 91 ? -20.499 0.162 18.721 1.00 92.00 91 ILE A N 1
ATOM 749 C CA . ILE A 1 91 ? -19.198 0.398 19.352 1.00 92.00 91 ILE A CA 1
ATOM 750 C C . ILE A 1 91 ? -18.598 1.685 18.782 1.00 92.00 91 ILE A C 1
ATOM 752 O O . ILE A 1 91 ? -18.572 1.882 17.563 1.00 92.00 91 ILE A O 1
ATOM 756 N N . ASN A 1 92 ? -18.108 2.558 19.666 1.00 93.38 92 ASN A N 1
ATOM 757 C CA . ASN A 1 92 ? -17.447 3.814 19.311 1.00 93.38 92 ASN A CA 1
ATOM 758 C C . ASN A 1 92 ? -15.959 3.738 19.665 1.00 93.38 92 ASN A C 1
ATOM 760 O O . ASN A 1 92 ? -15.560 4.080 20.779 1.00 93.38 92 ASN A O 1
ATOM 764 N N . ALA A 1 93 ? -15.151 3.253 18.725 1.00 93.94 93 ALA A N 1
ATOM 765 C CA . ALA A 1 93 ? -13.718 3.048 18.911 1.00 93.94 93 ALA A CA 1
ATOM 766 C C . ALA A 1 93 ? -12.901 4.120 18.191 1.00 93.94 93 ALA A C 1
ATOM 768 O O . ALA A 1 93 ? -13.396 4.811 17.296 1.00 93.94 93 ALA A O 1
ATOM 769 N N . LYS A 1 94 ? -11.626 4.242 18.556 1.00 94.25 94 LYS A N 1
ATOM 770 C CA . LYS A 1 94 ? -10.681 5.113 17.855 1.00 94.25 94 LYS A CA 1
ATOM 771 C C . LYS A 1 94 ? -9.431 4.349 17.450 1.00 94.25 94 LYS A C 1
ATOM 773 O O . LYS A 1 94 ? -8.913 3.568 18.239 1.00 94.25 94 LYS A O 1
ATOM 778 N N . PHE A 1 95 ? -8.937 4.598 16.245 1.00 92.06 95 PHE A N 1
ATOM 779 C CA . PHE A 1 95 ? -7.533 4.360 15.941 1.00 92.06 95 PHE A CA 1
ATOM 780 C C . PHE A 1 95 ? -6.745 5.607 16.327 1.00 92.06 95 PHE A C 1
ATOM 782 O O . PHE A 1 95 ? -7.132 6.710 15.948 1.00 92.06 95 PHE A O 1
ATOM 789 N N . GLU A 1 96 ? -5.667 5.437 17.072 1.00 90.19 96 GLU A N 1
ATOM 790 C CA . GLU A 1 96 ? -4.761 6.488 17.515 1.00 90.19 96 GLU A CA 1
ATOM 791 C C . GLU A 1 96 ? -3.386 6.250 16.901 1.00 90.19 96 GLU A C 1
ATOM 793 O O . GLU A 1 96 ? -2.893 5.122 16.921 1.00 90.19 96 GLU A O 1
ATOM 798 N N . ILE A 1 97 ? -2.821 7.304 16.319 1.00 87.00 97 ILE A N 1
ATOM 799 C CA . ILE A 1 97 ? -1.456 7.358 15.805 1.00 87.00 97 ILE A CA 1
ATOM 800 C C . ILE A 1 97 ? -0.691 8.316 16.712 1.00 87.00 97 ILE A C 1
ATOM 802 O O . ILE A 1 97 ? -1.100 9.476 16.820 1.00 87.00 97 ILE A O 1
ATOM 806 N N . ASP A 1 98 ? 0.336 7.815 17.399 1.00 81.94 98 ASP A N 1
ATOM 807 C CA . ASP A 1 98 ? 1.153 8.608 18.325 1.00 81.94 98 ASP A CA 1
ATOM 808 C C . ASP A 1 98 ? 2.242 9.427 17.606 1.00 81.94 98 ASP A C 1
ATOM 810 O O . ASP A 1 98 ? 2.367 9.403 16.380 1.00 81.94 98 ASP A O 1
ATOM 814 N N . ASP A 1 99 ? 3.002 10.195 18.383 1.00 74.69 99 ASP A N 1
ATOM 815 C CA . ASP A 1 99 ? 4.046 11.114 17.918 1.00 74.69 99 ASP A CA 1
ATOM 816 C C . ASP A 1 99 ? 5.243 10.421 17.258 1.00 74.69 99 ASP A C 1
ATOM 818 O O . ASP A 1 99 ? 5.959 11.056 16.496 1.00 74.69 99 ASP A O 1
ATOM 822 N N . ILE A 1 100 ? 5.430 9.122 17.492 1.00 73.62 100 ILE A N 1
ATOM 823 C CA . ILE A 1 100 ? 6.439 8.290 16.820 1.00 73.62 100 ILE A CA 1
ATOM 824 C C . ILE A 1 100 ? 5.815 7.373 15.754 1.00 73.62 100 ILE A C 1
ATOM 826 O O . ILE A 1 100 ? 6.471 6.479 15.211 1.00 73.62 100 ILE A O 1
ATOM 830 N N . GLY A 1 101 ? 4.539 7.601 15.431 1.00 72.31 101 GLY A N 1
ATOM 831 C CA . GLY A 1 101 ? 3.810 6.952 14.352 1.00 72.31 101 GLY A CA 1
ATOM 832 C C . GLY A 1 101 ? 3.252 5.566 14.671 1.00 72.31 101 GLY A C 1
ATOM 833 O O . GLY A 1 101 ? 2.801 4.904 13.736 1.00 72.31 101 GLY A O 1
ATOM 834 N N . ASN A 1 102 ? 3.261 5.094 15.922 1.00 80.38 102 ASN A N 1
ATOM 835 C CA . ASN A 1 102 ? 2.637 3.818 16.279 1.00 80.38 102 ASN A CA 1
ATOM 836 C C . ASN A 1 102 ? 1.124 3.915 16.182 1.00 80.38 102 ASN A C 1
ATOM 838 O O . ASN A 1 102 ? 0.519 4.895 16.609 1.00 80.38 102 ASN A O 1
ATOM 842 N N . ILE A 1 103 ? 0.500 2.834 15.723 1.00 85.38 103 ILE A N 1
ATOM 843 C CA . ILE A 1 103 ? -0.949 2.762 15.561 1.00 85.38 103 ILE A CA 1
ATOM 844 C C . ILE A 1 103 ? -1.548 1.899 16.673 1.00 85.38 103 ILE A C 1
ATOM 846 O O . ILE A 1 103 ? -1.027 0.835 17.010 1.00 85.38 103 ILE A O 1
ATOM 850 N N . SER A 1 104 ? -2.672 2.334 17.236 1.00 88.38 104 SER A N 1
ATOM 851 C CA . SER A 1 104 ? -3.421 1.615 18.271 1.00 88.38 104 SER A CA 1
ATOM 852 C C . SER A 1 104 ? -4.926 1.696 18.043 1.00 88.38 104 SER A C 1
ATOM 854 O O . SER A 1 104 ? -5.429 2.764 17.732 1.00 88.38 104 SER A O 1
ATOM 856 N N . LEU A 1 105 ? -5.667 0.607 18.248 1.00 91.50 105 LEU A N 1
ATOM 857 C CA . LEU A 1 105 ? -7.133 0.607 18.325 1.00 91.50 105 LEU A CA 1
ATOM 858 C C . LEU A 1 105 ? -7.560 0.650 19.796 1.00 91.50 105 LEU A C 1
ATOM 860 O O . LEU A 1 105 ? -7.222 -0.254 20.555 1.00 91.50 105 LEU A O 1
ATOM 864 N N . VAL A 1 106 ? -8.303 1.681 20.190 1.00 91.06 106 VAL A N 1
ATOM 865 C CA . VAL A 1 106 ? -8.645 1.992 21.585 1.00 91.06 106 VAL A CA 1
ATOM 866 C C . VAL A 1 106 ? -10.161 2.072 21.773 1.00 91.06 106 VAL A C 1
ATOM 868 O O . VAL A 1 106 ? -10.878 2.644 20.944 1.00 91.06 106 VAL A O 1
ATOM 871 N N . HIS A 1 107 ? -10.651 1.529 22.889 1.00 90.44 107 HIS A N 1
ATOM 872 C CA . HIS A 1 107 ? -12.042 1.640 23.326 1.00 90.44 107 HIS A CA 1
ATOM 873 C C . HIS A 1 107 ? -12.157 1.671 24.859 1.00 90.44 107 HIS A C 1
ATOM 875 O O . HIS A 1 107 ? -11.410 0.992 25.557 1.00 90.44 107 HIS A O 1
ATOM 881 N N . LYS A 1 108 ? -13.136 2.411 25.395 1.00 85.56 108 LYS A N 1
ATOM 882 C CA . LYS A 1 108 ? -13.328 2.584 26.853 1.00 85.56 108 LYS A CA 1
ATOM 883 C C . LYS A 1 108 ? -13.997 1.405 27.565 1.00 85.56 108 LYS A C 1
ATOM 885 O O . LYS A 1 108 ? -14.022 1.355 28.788 1.00 85.56 108 LYS A O 1
ATOM 890 N N . GLU A 1 109 ? -14.599 0.492 26.815 1.00 73.62 109 GLU A N 1
ATOM 891 C CA . GLU A 1 109 ? -15.416 -0.586 27.378 1.00 73.62 109 GLU A CA 1
ATOM 892 C C . GLU A 1 109 ? -14.665 -1.908 27.504 1.00 73.62 109 GLU A C 1
ATOM 894 O O . GLU A 1 109 ? -13.897 -2.295 26.624 1.00 73.62 109 GLU A O 1
ATOM 899 N N . THR A 1 110 ? -14.938 -2.620 28.597 1.00 70.12 110 THR A N 1
ATOM 900 C CA . THR A 1 110 ? -14.194 -3.806 29.029 1.00 70.12 110 THR A CA 1
ATOM 901 C C . THR A 1 110 ? -14.962 -5.120 28.876 1.00 70.12 110 THR A C 1
ATOM 903 O O . THR A 1 110 ? -14.437 -6.161 29.281 1.00 70.12 110 THR A O 1
ATOM 906 N N . SER A 1 111 ? -16.169 -5.117 28.295 1.00 86.94 111 SER A N 1
ATOM 907 C CA . SER A 1 111 ? -16.908 -6.364 28.064 1.00 86.94 111 SER A CA 1
ATOM 908 C C . SER A 1 111 ? -16.178 -7.244 27.043 1.00 86.94 111 SER A C 1
ATOM 910 O O . SER A 1 111 ? -15.641 -6.757 26.047 1.00 86.94 111 SER A O 1
ATOM 912 N N . GLU A 1 112 ? -16.146 -8.558 27.281 1.00 85.69 112 GLU A N 1
ATOM 913 C CA . GLU A 1 112 ? -15.431 -9.481 26.387 1.00 85.69 112 GLU A CA 1
ATOM 914 C C . GLU A 1 112 ? -16.031 -9.529 24.977 1.00 85.69 112 GLU A C 1
ATOM 916 O O . GLU A 1 112 ? -15.297 -9.718 24.011 1.00 85.69 112 GLU A O 1
ATOM 921 N N . GLU A 1 113 ? -17.335 -9.283 24.828 1.00 88.81 113 GLU A N 1
ATOM 922 C CA . GLU A 1 113 ? -17.966 -9.187 23.508 1.00 88.81 113 GLU A CA 1
ATOM 923 C C . GLU A 1 113 ? -17.408 -8.005 22.699 1.00 88.81 113 GLU A C 1
ATOM 925 O O . GLU A 1 113 ? -17.053 -8.156 21.528 1.00 88.81 113 GLU A O 1
ATOM 930 N N . VAL A 1 114 ? -17.284 -6.829 23.326 1.00 88.56 114 VAL A N 1
ATOM 931 C CA . VAL A 1 114 ? -16.724 -5.638 22.675 1.00 88.56 114 VAL A CA 1
ATOM 932 C C . VAL A 1 114 ? -15.244 -5.849 22.371 1.00 88.56 114 VAL A C 1
ATOM 934 O O . VAL A 1 114 ? -14.814 -5.5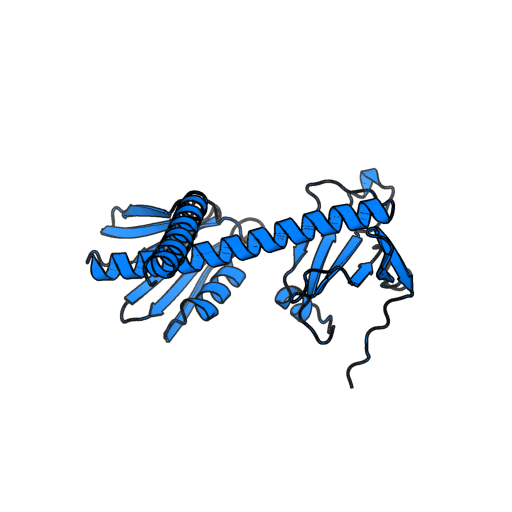84 21.249 1.00 88.56 114 VAL A O 1
ATOM 937 N N . LYS A 1 115 ? -14.470 -6.397 23.316 1.00 86.25 115 LYS A N 1
ATOM 938 C CA . LYS A 1 115 ? -13.055 -6.726 23.079 1.00 86.25 115 LYS A CA 1
ATOM 939 C C . LYS A 1 115 ? -12.885 -7.685 21.908 1.00 86.25 115 LYS A C 1
ATOM 941 O O . LYS A 1 115 ? -12.007 -7.467 21.078 1.00 86.25 115 LYS A O 1
ATOM 946 N N . GLN A 1 116 ? -13.735 -8.708 21.798 1.00 87.56 116 GLN A N 1
ATOM 947 C CA . GLN A 1 116 ? -13.669 -9.649 20.684 1.00 87.56 116 GLN A CA 1
ATOM 948 C C . GLN A 1 116 ? -13.938 -8.966 19.340 1.00 87.56 116 GLN A C 1
ATOM 950 O O . GLN A 1 116 ? -13.170 -9.157 18.403 1.00 87.56 116 GLN A O 1
ATOM 955 N N . LYS A 1 117 ? -14.947 -8.092 19.258 1.00 90.69 117 LYS A N 1
ATOM 956 C CA . LYS A 1 117 ? -15.209 -7.304 18.041 1.00 90.69 117 LYS A CA 1
ATOM 957 C C . LYS A 1 117 ? -14.022 -6.413 17.664 1.00 90.69 117 LYS A C 1
ATOM 959 O O . LYS A 1 117 ? -13.663 -6.334 16.492 1.00 90.69 117 LYS A O 1
ATOM 964 N N . LEU A 1 118 ? -13.365 -5.791 18.644 1.00 89.81 118 LEU A N 1
ATOM 965 C CA . LEU A 1 118 ? -12.164 -4.983 18.405 1.00 89.81 118 LEU A CA 1
ATOM 966 C C . LEU A 1 118 ? -10.986 -5.832 17.909 1.00 89.81 118 LEU A C 1
ATOM 968 O O . LEU A 1 118 ? -10.284 -5.402 16.995 1.00 89.81 118 LEU A O 1
ATOM 972 N N . ARG A 1 119 ? -10.795 -7.047 18.444 1.00 87.44 119 ARG A N 1
ATOM 973 C CA . ARG A 1 119 ? -9.804 -8.012 17.930 1.00 87.44 119 ARG A CA 1
ATOM 974 C C . ARG A 1 119 ? -10.094 -8.373 16.478 1.00 87.44 119 ARG A C 1
ATOM 976 O O . ARG A 1 119 ? -9.186 -8.331 15.651 1.00 87.44 119 ARG A O 1
ATOM 983 N N . ASP A 1 120 ? -11.350 -8.663 16.153 1.00 89.50 120 ASP A N 1
ATOM 984 C CA . ASP A 1 120 ? -11.762 -9.005 14.791 1.00 89.50 120 ASP A CA 1
ATOM 985 C C . ASP A 1 120 ? -11.484 -7.850 13.818 1.00 89.50 120 ASP A C 1
ATOM 987 O O . ASP A 1 120 ? -10.927 -8.058 12.737 1.00 89.50 120 ASP A O 1
ATOM 991 N N . TRP A 1 121 ? -11.783 -6.612 14.218 1.00 92.06 121 TRP A N 1
ATOM 992 C CA . TRP A 1 121 ? -11.467 -5.425 13.421 1.00 92.06 121 TRP A CA 1
ATOM 993 C C . TRP A 1 121 ? -9.961 -5.222 13.257 1.00 92.06 121 TRP A C 1
ATOM 995 O O . TRP A 1 121 ? -9.497 -4.976 12.142 1.00 92.06 121 TRP A O 1
ATOM 1005 N N . ALA A 1 122 ? -9.190 -5.365 14.336 1.00 88.56 122 ALA A N 1
ATOM 1006 C CA . ALA A 1 122 ? -7.737 -5.248 14.292 1.00 88.56 122 ALA A CA 1
ATOM 1007 C C . ALA A 1 122 ? -7.115 -6.294 13.357 1.00 88.56 122 ALA A C 1
ATOM 1009 O O . ALA A 1 122 ? -6.251 -5.951 12.551 1.00 88.56 122 ALA A O 1
ATOM 1010 N N . MET A 1 123 ? -7.602 -7.538 13.382 1.00 86.25 123 MET A N 1
ATOM 1011 C CA . MET A 1 123 ? -7.163 -8.593 12.462 1.00 86.25 123 MET A CA 1
ATOM 1012 C C . MET A 1 123 ? -7.467 -8.261 10.999 1.00 86.25 123 MET A C 1
ATOM 1014 O O . MET A 1 123 ? -6.632 -8.511 10.127 1.00 86.25 123 MET A O 1
ATOM 1018 N N . ILE A 1 124 ? -8.645 -7.705 10.706 1.00 89.19 124 ILE A N 1
ATOM 1019 C CA . ILE A 1 124 ? -9.011 -7.297 9.343 1.00 89.19 124 ILE A CA 1
ATOM 1020 C C . ILE A 1 124 ? -8.055 -6.214 8.833 1.00 89.19 124 ILE A C 1
ATOM 1022 O O . ILE A 1 124 ? -7.540 -6.335 7.720 1.00 89.19 124 ILE A O 1
ATOM 1026 N N . VAL A 1 125 ? -7.797 -5.185 9.647 1.00 87.44 125 VAL A N 1
ATOM 1027 C CA . VAL A 1 125 ? -6.872 -4.098 9.294 1.00 87.44 125 VAL A CA 1
ATOM 1028 C C . VAL A 1 125 ? -5.459 -4.638 9.099 1.00 87.44 125 VAL A C 1
ATOM 1030 O O . VAL A 1 125 ? -4.856 -4.396 8.056 1.00 87.44 125 VAL A O 1
ATOM 1033 N N . ALA A 1 126 ? -4.963 -5.431 10.050 1.00 83.56 126 ALA A N 1
ATOM 1034 C CA . ALA A 1 126 ? -3.634 -6.030 9.998 1.00 83.56 126 ALA A CA 1
ATOM 1035 C C . ALA A 1 126 ? -3.424 -6.848 8.713 1.00 83.56 126 ALA A C 1
ATOM 1037 O O . ALA A 1 126 ? -2.432 -6.677 8.006 1.00 83.56 126 ALA A O 1
ATOM 1038 N N . LYS A 1 127 ? -4.398 -7.692 8.357 1.00 84.44 127 LYS A N 1
ATOM 1039 C CA . LYS A 1 127 ? -4.345 -8.505 7.138 1.00 84.44 127 LYS A CA 1
ATOM 1040 C C . LYS A 1 127 ? -4.271 -7.654 5.873 1.00 84.44 127 LYS A C 1
ATOM 1042 O O . LYS A 1 127 ? -3.599 -8.042 4.921 1.00 84.44 127 LYS A O 1
ATOM 1047 N N . GLU A 1 128 ? -5.000 -6.545 5.818 1.00 86.19 128 GLU A N 1
ATOM 1048 C CA . GLU A 1 128 ? -4.993 -5.690 4.631 1.00 86.19 128 GLU A CA 1
ATOM 1049 C C . GLU A 1 128 ? -3.692 -4.896 4.506 1.00 86.19 128 GLU A C 1
ATOM 1051 O O . GLU A 1 128 ? -3.161 -4.780 3.403 1.00 86.19 128 GLU A O 1
ATOM 1056 N N . VAL A 1 129 ? -3.134 -4.444 5.630 1.00 81.44 129 VAL A N 1
ATOM 1057 C CA . VAL A 1 129 ? -1.819 -3.795 5.663 1.00 81.44 129 VAL A CA 1
ATOM 1058 C C . VAL A 1 129 ? -0.717 -4.745 5.196 1.00 81.44 129 VAL A C 1
ATOM 1060 O O . VAL A 1 129 ? 0.102 -4.359 4.364 1.00 81.44 129 VAL A O 1
ATOM 1063 N N . GLU A 1 130 ? -0.719 -6.004 5.641 1.00 80.31 130 GLU A N 1
ATOM 1064 C CA . GLU A 1 130 ? 0.291 -6.966 5.183 1.00 80.31 130 GLU A CA 1
ATOM 1065 C C . GLU A 1 130 ? 0.187 -7.228 3.676 1.00 80.31 130 GLU A C 1
ATOM 1067 O O . GLU A 1 130 ? 1.203 -7.235 2.985 1.00 80.31 130 GLU A O 1
ATOM 1072 N N . LYS A 1 131 ? -1.026 -7.343 3.120 1.00 82.75 131 LYS A N 1
ATOM 1073 C CA . LYS A 1 131 ? -1.194 -7.470 1.660 1.00 82.75 131 LYS A CA 1
ATOM 1074 C C . LYS A 1 131 ? -0.629 -6.273 0.899 1.00 82.75 131 LYS A C 1
ATOM 1076 O O . LYS A 1 131 ? -0.058 -6.461 -0.173 1.00 82.75 131 LYS A O 1
ATOM 1081 N N . GLN A 1 132 ? -0.815 -5.053 1.410 1.00 79.94 132 GLN A N 1
ATOM 1082 C CA . GLN A 1 132 ? -0.236 -3.858 0.791 1.00 79.94 132 GLN A CA 1
ATOM 1083 C C . GLN A 1 132 ? 1.295 -3.923 0.821 1.00 79.94 132 GLN A C 1
ATOM 1085 O O . GLN A 1 132 ? 1.926 -3.736 -0.215 1.00 79.94 132 GLN A O 1
ATOM 1090 N N . ARG A 1 133 ? 1.893 -4.320 1.949 1.00 80.81 133 ARG A N 1
ATOM 1091 C CA . ARG A 1 133 ? 3.350 -4.517 2.066 1.00 80.81 133 ARG A CA 1
ATOM 1092 C C . ARG A 1 133 ? 3.888 -5.594 1.137 1.00 80.81 133 ARG A C 1
ATOM 1094 O O . ARG A 1 133 ? 4.950 -5.423 0.546 1.00 80.81 133 ARG A O 1
ATOM 1101 N N . GLU A 1 134 ? 3.189 -6.717 1.012 1.00 84.69 134 GLU A N 1
ATOM 1102 C CA . GLU A 1 134 ? 3.560 -7.784 0.079 1.00 84.69 134 GLU A CA 1
ATOM 1103 C C . GLU A 1 134 ? 3.512 -7.293 -1.373 1.00 84.69 134 GLU A C 1
ATOM 1105 O O . GLU A 1 134 ? 4.429 -7.586 -2.146 1.00 84.69 134 GLU A O 1
ATOM 1110 N N . LYS A 1 135 ? 2.493 -6.499 -1.739 1.00 86.56 135 LYS A N 1
ATOM 1111 C CA . LYS A 1 135 ? 2.426 -5.839 -3.051 1.00 86.56 135 LYS A CA 1
ATOM 1112 C C . LYS A 1 135 ? 3.613 -4.896 -3.260 1.00 86.56 135 LYS A C 1
ATOM 1114 O O . LYS A 1 135 ? 4.289 -5.015 -4.276 1.00 86.56 135 LYS A O 1
ATOM 1119 N N . GLU A 1 136 ? 3.908 -4.011 -2.311 1.00 86.81 136 GLU A N 1
ATOM 1120 C CA . GLU A 1 136 ? 5.036 -3.071 -2.398 1.00 86.81 136 GLU A CA 1
ATOM 1121 C C . GLU A 1 136 ? 6.380 -3.788 -2.556 1.00 86.81 136 GLU A C 1
ATOM 1123 O O . GLU A 1 136 ? 7.155 -3.454 -3.452 1.00 86.81 136 GLU A O 1
ATOM 1128 N N . LYS A 1 137 ? 6.632 -4.832 -1.755 1.00 88.50 137 LYS A N 1
ATOM 1129 C CA . LYS A 1 137 ? 7.837 -5.668 -1.875 1.00 88.50 137 LYS A CA 1
ATOM 1130 C C . LYS A 1 137 ? 7.949 -6.281 -3.266 1.00 88.50 137 LYS A C 1
ATOM 1132 O O . LYS A 1 137 ? 9.001 -6.176 -3.891 1.00 88.50 137 LYS A O 1
ATOM 1137 N N . LYS A 1 138 ? 6.859 -6.856 -3.783 1.00 92.44 138 LYS A N 1
ATOM 1138 C CA . LYS A 1 138 ? 6.826 -7.432 -5.133 1.00 92.44 138 LYS A CA 1
ATOM 1139 C C . LYS A 1 138 ? 7.100 -6.376 -6.209 1.00 92.44 138 LYS A C 1
ATOM 1141 O O . LYS A 1 138 ? 7.863 -6.640 -7.134 1.00 92.44 138 LYS A O 1
ATOM 1146 N N . LEU A 1 139 ? 6.508 -5.187 -6.096 1.00 93.81 139 LEU A N 1
ATOM 1147 C CA . LEU A 1 139 ? 6.737 -4.077 -7.027 1.00 93.81 139 LEU A CA 1
ATOM 1148 C C . LEU A 1 139 ? 8.209 -3.649 -7.028 1.00 93.81 139 LEU A C 1
ATOM 1150 O O . LEU A 1 139 ? 8.790 -3.463 -8.097 1.00 93.81 139 LEU A O 1
ATOM 1154 N N . ILE A 1 140 ? 8.836 -3.557 -5.853 1.00 93.38 140 ILE A N 1
ATOM 1155 C CA . ILE A 1 140 ? 10.267 -3.256 -5.716 1.00 93.38 140 ILE A CA 1
ATOM 1156 C C . ILE A 1 140 ? 11.118 -4.369 -6.338 1.00 93.38 140 ILE A C 1
ATOM 1158 O O . ILE A 1 140 ? 12.006 -4.077 -7.133 1.00 93.38 140 ILE A O 1
ATOM 1162 N N . GLU A 1 141 ? 10.843 -5.640 -6.044 1.00 95.19 141 GLU A N 1
ATOM 1163 C CA . GLU A 1 141 ? 11.576 -6.778 -6.619 1.00 95.19 141 GLU A CA 1
ATOM 1164 C C . GLU A 1 141 ? 11.512 -6.797 -8.151 1.00 95.19 141 GLU A C 1
ATOM 1166 O O . GLU A 1 141 ? 12.537 -6.956 -8.820 1.00 95.19 141 GLU A O 1
ATOM 1171 N N . VAL A 1 142 ? 10.324 -6.588 -8.726 1.00 95.88 142 VAL A N 1
ATOM 1172 C CA . VAL A 1 142 ? 10.173 -6.512 -10.184 1.00 95.88 142 VAL A CA 1
ATOM 1173 C C . VAL A 1 142 ? 10.869 -5.269 -10.736 1.00 95.88 142 VAL A C 1
ATOM 1175 O O . VAL A 1 142 ? 11.526 -5.371 -11.769 1.00 95.88 142 VAL A O 1
ATOM 1178 N N . SER A 1 143 ? 10.803 -4.130 -10.041 1.00 95.12 143 SER A N 1
ATOM 1179 C CA . SER A 1 143 ? 11.509 -2.902 -10.435 1.00 95.12 143 SER A CA 1
ATOM 1180 C C . SER A 1 143 ? 13.018 -3.118 -10.510 1.00 95.12 143 SER A C 1
ATOM 1182 O O . SER A 1 143 ? 13.636 -2.768 -11.512 1.00 95.12 143 SER A O 1
ATOM 1184 N N . LYS A 1 144 ? 13.611 -3.771 -9.503 1.00 94.81 144 LYS A N 1
ATOM 1185 C CA . LYS A 1 144 ? 15.034 -4.146 -9.504 1.00 94.81 144 LYS A CA 1
ATOM 1186 C C . LYS A 1 144 ? 15.380 -4.999 -10.721 1.00 94.81 144 LYS A C 1
ATOM 1188 O O . LYS A 1 144 ? 16.376 -4.733 -11.388 1.00 94.81 144 LYS A O 1
ATOM 1193 N N . LYS A 1 145 ? 14.535 -5.982 -11.052 1.00 95.69 145 LYS A N 1
ATOM 1194 C CA . LYS A 1 145 ? 14.731 -6.823 -12.240 1.00 95.69 145 LYS A CA 1
ATOM 1195 C C . LYS A 1 145 ? 14.636 -6.023 -13.545 1.00 95.69 145 LYS A C 1
ATOM 1197 O O . LYS A 1 145 ? 15.476 -6.215 -14.415 1.00 95.69 145 LYS A O 1
ATOM 1202 N N . VAL A 1 146 ? 13.651 -5.131 -13.684 1.00 95.06 146 VAL A N 1
ATOM 1203 C CA . VAL A 1 146 ? 13.512 -4.248 -14.859 1.00 95.06 146 VAL A CA 1
ATOM 1204 C C . VAL A 1 146 ? 14.769 -3.398 -15.038 1.00 95.06 146 VAL A C 1
ATOM 1206 O O . VAL A 1 146 ? 15.343 -3.381 -16.122 1.00 95.06 146 VAL A O 1
ATOM 1209 N N . LEU A 1 147 ? 15.243 -2.748 -13.972 1.00 91.94 147 LEU A N 1
ATOM 1210 C CA . LEU A 1 147 ? 16.442 -1.908 -14.027 1.00 91.94 147 LEU A CA 1
ATOM 1211 C C . LEU A 1 147 ? 17.697 -2.717 -14.376 1.00 91.94 147 LEU A C 1
ATOM 1213 O O . LEU A 1 147 ? 18.488 -2.273 -15.204 1.00 91.94 147 LEU A O 1
ATOM 1217 N N . GLN A 1 148 ? 17.856 -3.924 -13.824 1.00 93.12 148 GLN A N 1
ATOM 1218 C CA . GLN A 1 148 ? 18.944 -4.837 -14.199 1.00 93.12 148 GLN A CA 1
ATOM 1219 C C . GLN A 1 148 ? 18.880 -5.235 -15.679 1.00 93.12 148 GLN A C 1
ATOM 1221 O O . GLN A 1 148 ? 19.894 -5.162 -16.373 1.00 93.12 148 GLN A O 1
ATOM 1226 N N . ASP A 1 149 ? 17.700 -5.613 -16.180 1.00 95.06 149 ASP A N 1
ATOM 1227 C CA . ASP A 1 149 ? 17.496 -5.968 -17.589 1.00 95.06 149 ASP A CA 1
ATOM 1228 C C . ASP A 1 149 ? 17.756 -4.765 -18.526 1.00 95.06 149 ASP A C 1
ATOM 1230 O O . ASP A 1 149 ? 18.223 -4.949 -19.651 1.00 95.06 149 ASP A O 1
ATOM 1234 N N . PHE A 1 150 ? 17.526 -3.532 -18.056 1.00 91.06 150 PHE A N 1
ATOM 1235 C CA . PHE A 1 150 ? 17.797 -2.279 -18.784 1.00 91.06 150 PHE A CA 1
ATOM 1236 C C . PHE A 1 150 ? 19.215 -1.731 -18.571 1.00 91.06 150 PHE A C 1
ATOM 1238 O O . PHE A 1 150 ? 19.554 -0.668 -19.101 1.00 91.06 150 PHE A O 1
ATOM 1245 N N . ASN A 1 151 ? 20.052 -2.437 -17.804 1.00 88.31 151 ASN A N 1
ATOM 124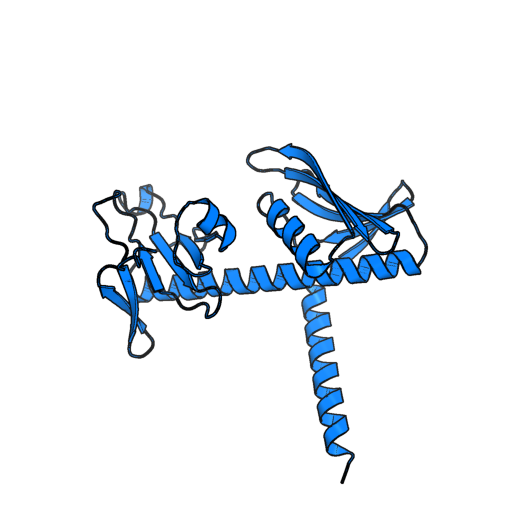6 C CA . ASN A 1 151 ? 21.394 -2.002 -17.424 1.00 88.31 151 ASN A CA 1
ATOM 1247 C C . ASN A 1 151 ? 21.402 -0.604 -16.763 1.00 88.31 151 ASN A C 1
ATOM 1249 O O . ASN A 1 151 ? 22.184 0.276 -17.129 1.00 88.31 151 ASN A O 1
ATOM 1253 N N . ARG A 1 152 ? 20.478 -0.382 -15.822 1.00 85.81 152 ARG A N 1
ATOM 1254 C CA . ARG A 1 152 ? 20.362 0.820 -14.986 1.00 85.81 152 ARG A CA 1
ATOM 1255 C C . ARG A 1 152 ? 20.817 0.505 -13.564 1.00 85.81 152 ARG A C 1
ATOM 1257 O O . ARG A 1 152 ? 20.472 -0.533 -13.003 1.00 85.81 152 ARG A O 1
ATOM 1264 N N . ALA A 1 153 ? 21.595 1.412 -12.989 1.00 83.69 153 ALA A N 1
AT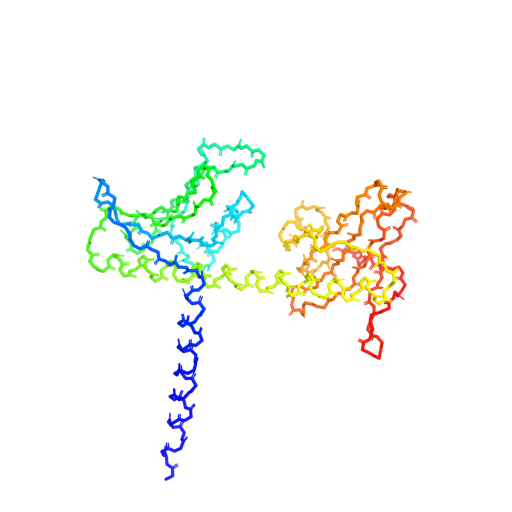OM 1265 C CA . ALA A 1 153 ? 22.072 1.298 -11.619 1.00 83.69 153 ALA A CA 1
ATOM 1266 C C . ALA A 1 153 ? 21.042 1.861 -10.628 1.00 83.69 153 ALA A C 1
ATOM 1268 O O . ALA A 1 153 ? 20.280 2.763 -10.964 1.00 83.69 153 ALA A O 1
ATOM 1269 N N . PHE A 1 154 ? 21.018 1.321 -9.412 1.00 84.50 154 PHE A N 1
ATOM 1270 C CA . PHE A 1 154 ? 20.131 1.752 -8.331 1.00 84.50 154 PHE A CA 1
ATOM 1271 C C . PHE A 1 154 ? 20.708 1.347 -6.970 1.00 84.50 154 PHE A C 1
ATOM 1273 O O . PHE A 1 154 ? 21.581 0.478 -6.899 1.00 84.50 154 PHE A O 1
ATOM 1280 N N . PHE A 1 155 ? 20.172 1.933 -5.899 1.00 83.25 155 PHE A N 1
ATOM 1281 C CA . PHE A 1 155 ? 20.431 1.521 -4.520 1.00 83.25 155 PHE A CA 1
ATOM 1282 C C . PHE A 1 155 ? 19.173 0.911 -3.909 1.00 83.25 155 PHE A C 1
ATOM 1284 O O . PHE A 1 155 ? 18.055 1.269 -4.271 1.00 83.25 155 PHE A O 1
ATOM 1291 N N . ASP A 1 156 ? 19.343 -0.044 -2.997 1.00 80.94 156 ASP A N 1
ATOM 1292 C CA . ASP A 1 156 ? 18.224 -0.817 -2.451 1.00 80.94 156 ASP A CA 1
ATOM 1293 C C . ASP A 1 156 ? 17.233 0.017 -1.625 1.00 80.94 156 ASP A C 1
ATOM 1295 O O . ASP A 1 156 ? 16.069 -0.368 -1.509 1.00 80.94 156 ASP A O 1
ATOM 1299 N N . ASP A 1 157 ? 17.676 1.147 -1.082 1.00 79.88 157 ASP A N 1
ATOM 1300 C CA . ASP A 1 157 ? 16.931 2.046 -0.199 1.00 79.88 157 ASP A CA 1
ATOM 1301 C C . ASP A 1 157 ? 16.301 3.248 -0.921 1.00 79.88 157 ASP A C 1
ATOM 1303 O O . ASP A 1 157 ? 15.619 4.056 -0.291 1.00 79.88 157 ASP A O 1
ATOM 1307 N N . THR A 1 158 ? 16.458 3.368 -2.243 1.00 83.62 158 THR A N 1
ATOM 1308 C CA . THR A 1 158 ? 15.964 4.540 -2.985 1.00 83.62 158 THR A CA 1
ATOM 1309 C C . THR A 1 158 ? 14.596 4.364 -3.642 1.00 83.62 158 THR A C 1
ATOM 1311 O O . THR A 1 158 ? 14.100 5.274 -4.314 1.00 83.62 158 THR A O 1
ATOM 1314 N N . PHE A 1 159 ? 13.956 3.213 -3.440 1.00 87.56 159 PHE A N 1
ATOM 1315 C CA . PHE A 1 159 ? 12.649 2.898 -4.008 1.00 87.56 159 PHE A CA 1
ATOM 1316 C C . PHE A 1 159 ? 11.518 3.515 -3.178 1.00 87.56 159 PHE A C 1
ATOM 1318 O O . PHE A 1 159 ? 11.377 3.247 -1.987 1.00 87.56 159 PHE A O 1
ATOM 1325 N N . LYS A 1 160 ? 10.652 4.288 -3.834 1.00 86.94 160 LYS A N 1
ATOM 1326 C CA . LYS A 1 160 ? 9.398 4.809 -3.278 1.00 86.94 160 LYS A CA 1
ATOM 1327 C C . LYS A 1 160 ? 8.225 4.281 -4.090 1.00 86.94 160 LYS A C 1
ATOM 1329 O O . LYS A 1 160 ? 8.200 4.427 -5.310 1.00 86.94 160 LYS A O 1
ATOM 1334 N N . VAL A 1 161 ? 7.248 3.680 -3.417 1.00 87.19 161 VAL A N 1
ATOM 1335 C CA . VAL A 1 161 ? 6.063 3.099 -4.056 1.00 87.19 161 VAL A CA 1
ATOM 1336 C C . VAL A 1 161 ? 4.865 4.028 -3.867 1.00 87.19 161 VAL A C 1
ATOM 1338 O O . VAL A 1 161 ? 4.569 4.472 -2.760 1.00 87.19 161 VAL A O 1
ATOM 1341 N N . PHE A 1 162 ? 4.169 4.320 -4.959 1.00 85.19 162 PHE A N 1
ATOM 1342 C CA . PHE A 1 162 ? 2.947 5.113 -4.990 1.00 85.19 162 PHE A CA 1
ATOM 1343 C C . PHE A 1 162 ? 1.789 4.232 -5.452 1.00 85.19 162 PHE A C 1
ATOM 1345 O O . PHE A 1 162 ? 1.878 3.559 -6.482 1.00 85.19 162 PHE A O 1
ATOM 1352 N N . ASN A 1 163 ? 0.707 4.247 -4.677 1.00 85.44 163 ASN A N 1
ATOM 1353 C CA . ASN A 1 163 ? -0.510 3.502 -4.975 1.00 85.44 163 ASN A CA 1
ATOM 1354 C C . ASN A 1 163 ? -1.359 4.194 -6.068 1.00 85.44 163 ASN A C 1
ATOM 1356 O O . ASN A 1 163 ? -1.171 5.389 -6.315 1.00 85.44 163 ASN A O 1
ATOM 1360 N N . PRO A 1 164 ? -2.311 3.478 -6.703 1.00 86.31 164 PRO A N 1
ATOM 1361 C CA . PRO A 1 164 ? -3.148 4.009 -7.782 1.00 86.31 164 PRO A CA 1
ATOM 1362 C C . PRO A 1 164 ? -3.834 5.325 -7.471 1.00 86.31 164 PRO A C 1
ATOM 1364 O O . PRO A 1 164 ? -3.878 6.219 -8.310 1.00 86.31 164 PRO A O 1
ATOM 1367 N N . LYS A 1 165 ? -4.302 5.495 -6.237 1.00 78.12 165 LYS A N 1
ATOM 1368 C CA . LYS A 1 165 ? -4.969 6.725 -5.840 1.00 78.12 165 LYS A CA 1
ATOM 1369 C C . LYS A 1 165 ? -4.024 7.926 -5.849 1.00 78.12 165 LYS A C 1
ATOM 1371 O O . LYS A 1 165 ? -4.366 8.943 -6.445 1.00 78.12 165 LYS A O 1
ATOM 1376 N N . LYS A 1 166 ? -2.828 7.797 -5.258 1.00 76.50 166 LYS A N 1
ATOM 1377 C CA . LYS A 1 166 ? -1.800 8.854 -5.291 1.00 76.50 166 LYS A CA 1
ATOM 1378 C C . LYS A 1 166 ? -1.415 9.213 -6.729 1.00 76.50 166 LYS A C 1
ATOM 1380 O O . LYS A 1 166 ? -1.104 10.364 -6.997 1.00 76.50 166 LYS A O 1
ATOM 1385 N N . ILE A 1 167 ? -1.447 8.254 -7.655 1.00 80.38 167 ILE A N 1
ATOM 1386 C CA . ILE A 1 167 ? -1.170 8.500 -9.078 1.00 80.38 167 ILE A CA 1
ATOM 1387 C C . ILE A 1 167 ? -2.321 9.217 -9.780 1.00 80.38 167 ILE A C 1
ATOM 1389 O O . ILE A 1 167 ? -2.071 10.178 -10.506 1.00 80.38 167 ILE A O 1
ATOM 1393 N N . ASN A 1 168 ? -3.564 8.824 -9.508 1.00 74.25 168 ASN A N 1
ATOM 1394 C CA . ASN A 1 168 ? -4.749 9.496 -10.042 1.00 74.25 168 ASN A CA 1
ATOM 1395 C C . ASN A 1 168 ? -4.858 10.952 -9.548 1.00 74.25 168 ASN A C 1
ATOM 1397 O O . ASN A 1 168 ? -5.281 11.825 -10.300 1.00 74.25 168 ASN A O 1
ATOM 1401 N N . GLU A 1 169 ? -4.438 11.233 -8.309 1.00 73.75 169 GLU A N 1
ATOM 1402 C CA . GLU A 1 169 ? -4.368 12.593 -7.745 1.00 73.75 169 GLU A CA 1
ATOM 1403 C C . GLU A 1 169 ? -3.297 13.476 -8.418 1.00 73.75 169 GLU A C 1
ATOM 1405 O O . GLU A 1 169 ? -3.401 14.697 -8.371 1.00 73.75 169 GLU A O 1
ATOM 1410 N N . LEU A 1 170 ? -2.296 12.879 -9.076 1.00 69.31 170 LEU A N 1
ATOM 1411 C CA . LEU A 1 170 ? -1.247 13.580 -9.832 1.00 69.31 170 LEU A CA 1
ATOM 1412 C C . LEU A 1 170 ? -1.621 13.809 -11.313 1.00 69.31 170 LEU A C 1
ATOM 1414 O O . LEU A 1 170 ? -0.740 14.073 -12.127 1.00 69.31 170 LEU A O 1
ATOM 1418 N N . GLU A 1 171 ? -2.905 13.678 -11.664 1.00 61.81 171 GLU A N 1
ATOM 1419 C CA . GLU A 1 171 ? -3.477 13.901 -13.008 1.00 61.81 171 GLU A CA 1
ATOM 1420 C C . GLU A 1 171 ? -2.924 12.997 -14.131 1.00 61.81 171 GLU A C 1
ATOM 1422 O O . GLU A 1 171 ? -3.100 13.271 -15.320 1.00 61.81 171 GLU A O 1
ATOM 1427 N N . TYR A 1 172 ? -2.315 11.857 -13.789 1.00 67.56 172 TYR A N 1
ATOM 1428 C CA . TYR A 1 172 ? -1.979 10.829 -14.776 1.00 67.56 172 TYR A CA 1
ATOM 1429 C C . TYR A 1 172 ? -3.174 9.895 -14.990 1.00 67.56 172 TYR A C 1
ATOM 1431 O O . TYR A 1 172 ? -3.399 8.978 -14.203 1.00 67.56 172 TYR A O 1
ATOM 1439 N N . ASN A 1 173 ? -3.936 10.098 -16.067 1.00 74.06 173 ASN A N 1
ATOM 1440 C CA . ASN A 1 173 ? -5.024 9.189 -16.426 1.00 74.06 173 ASN A CA 1
ATOM 1441 C C . ASN A 1 173 ? -4.531 8.087 -17.377 1.00 74.06 173 ASN A C 1
ATOM 1443 O O . ASN A 1 173 ? -4.234 8.351 -18.542 1.00 74.06 173 ASN A O 1
ATOM 1447 N N . PHE A 1 174 ? -4.454 6.854 -16.873 1.00 78.88 174 PHE A N 1
ATOM 1448 C CA . PHE A 1 174 ? -4.079 5.666 -17.650 1.00 78.88 174 PHE A CA 1
ATOM 1449 C C . PHE A 1 174 ? -5.286 4.836 -18.121 1.00 78.88 174 PHE A C 1
ATOM 1451 O O . PHE A 1 174 ? -5.097 3.832 -18.798 1.00 78.88 174 PHE A O 1
ATOM 1458 N N . GLY A 1 175 ? -6.518 5.198 -17.742 1.00 82.88 175 GLY A N 1
ATOM 1459 C CA . GLY A 1 175 ? -7.715 4.381 -17.995 1.00 82.88 175 GLY A CA 1
ATOM 1460 C C . GLY A 1 175 ? -7.819 3.111 -17.131 1.00 82.88 175 GLY A C 1
ATOM 1461 O O . GLY A 1 175 ? -8.763 2.338 -17.279 1.00 82.88 175 GLY A O 1
ATOM 1462 N N . PHE A 1 176 ? -6.867 2.885 -16.222 1.00 87.69 176 PHE A N 1
ATOM 1463 C CA . PHE A 1 176 ? -6.847 1.794 -15.246 1.00 87.69 176 PHE A CA 1
ATOM 1464 C C . PHE A 1 176 ? -6.004 2.178 -14.021 1.00 87.69 176 PHE A C 1
ATOM 1466 O O . PHE A 1 176 ? -5.228 3.131 -14.068 1.00 87.69 176 PHE A O 1
ATOM 1473 N N . ASP A 1 177 ? -6.141 1.420 -12.931 1.00 89.31 177 ASP A N 1
ATOM 1474 C CA . ASP A 1 177 ? -5.388 1.644 -11.695 1.00 89.31 177 ASP A CA 1
ATOM 1475 C C . ASP A 1 177 ? -3.899 1.288 -11.857 1.00 89.31 177 ASP A C 1
ATOM 1477 O O . ASP A 1 177 ? -3.542 0.178 -12.273 1.00 89.31 177 ASP A O 1
ATOM 1481 N N . VAL A 1 178 ? -3.022 2.233 -11.495 1.00 89.94 178 VAL A N 1
ATOM 1482 C CA . VAL A 1 178 ? -1.571 2.148 -11.724 1.00 89.94 178 VAL A CA 1
ATOM 1483 C C . VAL A 1 178 ? -0.767 2.328 -10.448 1.00 89.94 178 VAL A C 1
ATOM 1485 O O . VAL A 1 178 ? -0.837 3.358 -9.790 1.00 89.94 178 VAL A O 1
ATOM 1488 N N . TRP A 1 179 ? 0.106 1.372 -10.149 1.00 92.38 179 TRP A N 1
ATOM 1489 C CA . TRP A 1 179 ? 1.180 1.593 -9.185 1.00 92.38 179 TRP A CA 1
ATOM 1490 C C . TRP A 1 179 ? 2.369 2.240 -9.877 1.00 92.38 179 TRP A C 1
ATOM 1492 O O . TRP A 1 179 ? 2.727 1.850 -10.988 1.00 92.38 179 TRP A O 1
ATOM 1502 N N . LYS A 1 180 ? 3.028 3.181 -9.205 1.00 91.12 180 LYS A N 1
ATOM 1503 C CA . LYS A 1 180 ? 4.285 3.768 -9.678 1.00 91.12 180 LYS A CA 1
ATOM 1504 C C . LYS A 1 180 ? 5.376 3.507 -8.660 1.00 91.12 180 LYS A C 1
ATOM 1506 O O . LYS A 1 180 ? 5.217 3.809 -7.482 1.00 91.12 180 LYS A O 1
ATOM 1511 N N . VAL A 1 181 ? 6.499 2.991 -9.124 1.00 91.19 181 VAL A N 1
ATOM 1512 C CA . VAL A 1 181 ? 7.725 2.908 -8.341 1.00 91.19 181 VAL A CA 1
ATOM 1513 C C . VAL A 1 181 ? 8.653 3.997 -8.838 1.00 91.19 181 VAL A C 1
ATOM 1515 O O . VAL A 1 181 ? 9.027 4.012 -10.007 1.00 91.19 181 VAL A O 1
ATOM 1518 N N . PHE A 1 182 ? 8.983 4.929 -7.958 1.00 88.06 182 PHE A N 1
ATOM 1519 C CA . PHE A 1 182 ? 9.971 5.967 -8.194 1.00 88.06 182 PHE A CA 1
ATOM 1520 C C . PHE A 1 182 ? 11.288 5.538 -7.569 1.00 88.06 182 PHE A C 1
ATOM 1522 O O . PHE A 1 182 ? 11.311 5.086 -6.424 1.00 88.06 182 PHE A O 1
ATOM 1529 N N . VAL A 1 183 ? 12.376 5.682 -8.305 1.00 86.81 183 VAL A N 1
ATOM 1530 C CA . VAL A 1 183 ? 13.706 5.299 -7.843 1.00 86.81 183 VAL A CA 1
ATOM 1531 C C . VAL A 1 183 ? 14.537 6.560 -7.782 1.00 86.81 183 VAL A C 1
ATOM 1533 O O . VAL A 1 183 ? 14.893 7.132 -8.813 1.00 86.81 183 VAL A O 1
ATOM 1536 N N . HIS A 1 184 ? 14.805 7.017 -6.561 1.00 78.00 184 HIS A N 1
ATOM 1537 C CA . HIS A 1 184 ? 15.700 8.145 -6.369 1.00 78.00 184 HIS A CA 1
ATOM 1538 C C . HIS A 1 184 ? 17.121 7.708 -6.726 1.00 78.00 184 HIS A C 1
ATOM 1540 O O . HIS A 1 184 ? 17.571 6.618 -6.376 1.00 78.00 184 HIS A O 1
ATOM 1546 N N . VAL A 1 185 ? 17.851 8.567 -7.415 1.00 68.50 185 VAL A N 1
ATOM 1547 C CA . VAL A 1 185 ? 19.264 8.346 -7.704 1.00 68.50 185 VAL A CA 1
ATOM 1548 C C . VAL A 1 185 ? 20.005 9.535 -7.093 1.00 68.50 185 VAL A C 1
ATOM 1550 O O . VAL A 1 185 ? 19.630 10.663 -7.394 1.00 68.50 185 VAL A O 1
ATOM 1553 N N . PRO A 1 186 ? 20.928 9.346 -6.132 1.00 61.41 186 PRO A N 1
ATOM 1554 C CA . PRO A 1 186 ? 21.682 10.456 -5.558 1.00 61.41 186 PRO A CA 1
ATOM 1555 C C . PRO A 1 186 ? 22.497 11.174 -6.639 1.00 61.41 186 PRO A C 1
ATOM 1557 O O . PRO A 1 186 ? 23.345 10.554 -7.289 1.00 61.41 186 PRO A O 1
ATOM 1560 N N . ASP A 1 187 ? 22.260 12.478 -6.800 1.00 56.41 187 ASP A N 1
ATOM 1561 C CA . ASP A 1 187 ? 22.877 13.316 -7.840 1.00 56.41 187 ASP A CA 1
ATOM 1562 C C . ASP A 1 187 ? 24.413 13.225 -7.838 1.00 56.41 187 ASP A C 1
ATOM 1564 O O . ASP A 1 187 ? 25.049 13.172 -8.895 1.00 56.41 187 ASP A O 1
ATOM 1568 N N . GLU A 1 188 ? 25.004 13.138 -6.643 1.00 55.75 188 GLU A N 1
ATOM 1569 C CA . GLU A 1 188 ? 26.451 13.107 -6.405 1.00 55.75 188 GLU A CA 1
ATOM 1570 C C . GLU A 1 188 ? 27.138 11.836 -6.930 1.00 55.75 188 GLU A C 1
ATOM 1572 O O . GLU A 1 188 ? 28.332 11.862 -7.222 1.00 55.75 188 GLU A O 1
ATOM 1577 N N . GLN A 1 189 ? 26.407 10.725 -7.077 1.00 51.91 189 GLN A N 1
ATOM 1578 C CA . GLN A 1 189 ? 26.986 9.426 -7.455 1.00 51.91 189 GLN A CA 1
ATOM 1579 C C . GLN A 1 189 ? 26.746 9.056 -8.921 1.00 51.91 189 GLN A C 1
ATOM 1581 O O . GLN A 1 189 ? 27.382 8.136 -9.434 1.00 51.91 189 GLN A O 1
ATOM 1586 N N . PHE A 1 190 ? 25.878 9.798 -9.613 1.00 52.81 190 PHE A N 1
ATOM 1587 C CA . PHE A 1 190 ? 25.497 9.500 -10.993 1.00 52.81 190 PHE A CA 1
ATOM 1588 C C . PHE A 1 190 ? 25.601 10.686 -11.956 1.00 52.81 190 PHE A C 1
ATOM 1590 O O . PHE A 1 190 ? 25.126 10.600 -13.085 1.00 52.81 190 PHE A O 1
ATOM 1597 N N . GLY A 1 191 ? 26.250 11.785 -11.559 1.00 50.12 191 GLY A N 1
ATOM 1598 C CA . GLY A 1 191 ? 26.593 12.874 -12.481 1.00 50.12 191 GLY A CA 1
ATOM 1599 C C . GLY A 1 191 ? 25.376 13.565 -13.106 1.00 50.12 191 GLY A C 1
ATOM 1600 O O . GLY A 1 191 ? 25.425 13.936 -14.278 1.00 50.12 191 GLY A O 1
ATOM 1601 N N . GLY A 1 192 ? 24.284 13.709 -12.347 1.00 52.09 192 GLY A N 1
ATOM 1602 C CA . GLY A 1 192 ? 23.036 14.313 -12.826 1.00 52.09 192 GLY A CA 1
ATOM 1603 C C . GLY A 1 192 ? 22.073 13.351 -13.532 1.00 52.09 192 GLY A C 1
ATOM 1604 O O . GLY A 1 192 ? 21.201 13.811 -14.272 1.00 52.09 192 GLY A O 1
ATOM 1605 N N . GLN A 1 193 ? 22.205 12.029 -13.339 1.00 52.16 193 GLN A N 1
ATOM 1606 C CA . GLN A 1 193 ? 21.160 11.096 -13.771 1.00 52.16 193 GLN A CA 1
ATOM 1607 C C . GLN A 1 193 ? 19.873 11.356 -13.003 1.00 52.16 193 GLN A C 1
ATOM 1609 O O . GLN A 1 193 ? 19.838 11.432 -11.780 1.00 52.16 193 GLN A O 1
ATOM 1614 N N . SER A 1 194 ? 18.812 11.503 -13.773 1.00 59.88 194 SER A N 1
ATOM 1615 C CA . SER A 1 194 ? 17.510 11.870 -13.271 1.00 59.88 194 SER A CA 1
ATOM 1616 C C . SER A 1 194 ? 16.756 10.636 -12.750 1.00 59.88 194 SER A C 1
ATOM 1618 O O . SER A 1 194 ? 17.014 9.519 -13.200 1.00 59.88 194 SER A O 1
ATOM 1620 N N . PRO A 1 195 ? 15.833 10.802 -11.792 1.00 75.94 195 PRO A N 1
ATOM 1621 C CA . PRO A 1 195 ? 15.179 9.684 -11.121 1.00 75.94 195 PRO A CA 1
ATOM 1622 C C . PRO A 1 195 ? 14.340 8.835 -12.080 1.00 75.94 195 PRO A C 1
ATOM 1624 O O . PRO A 1 195 ? 13.600 9.362 -12.909 1.00 75.94 195 PRO A O 1
ATOM 1627 N N . PHE A 1 196 ? 14.388 7.513 -11.927 1.00 85.69 196 PHE A N 1
ATOM 1628 C CA . PHE A 1 196 ? 13.583 6.615 -12.754 1.00 85.69 196 PHE A CA 1
ATOM 1629 C C . PHE A 1 196 ? 12.164 6.502 -12.212 1.00 85.69 196 PHE A C 1
ATOM 1631 O O . PHE A 1 196 ? 11.931 6.566 -11.000 1.00 85.69 196 PHE A O 1
ATOM 1638 N N . SER A 1 197 ? 11.209 6.219 -13.094 1.00 89.88 197 SER A N 1
ATOM 1639 C CA . SER A 1 197 ? 9.937 5.671 -12.639 1.00 89.88 197 SER A CA 1
ATOM 1640 C C . SER A 1 197 ? 9.445 4.516 -13.490 1.00 89.88 197 SER A C 1
ATOM 1642 O O . SER A 1 197 ? 9.645 4.491 -14.700 1.00 89.88 197 SER A O 1
ATOM 1644 N N . ILE A 1 198 ? 8.827 3.539 -12.834 1.00 93.75 198 ILE A N 1
ATOM 1645 C CA . ILE A 1 198 ? 8.262 2.344 -13.457 1.00 93.75 198 ILE A CA 1
ATOM 1646 C C . ILE A 1 198 ? 6.797 2.263 -13.049 1.00 93.75 198 ILE A C 1
ATOM 1648 O O . ILE A 1 198 ? 6.482 2.320 -11.858 1.00 93.75 198 ILE A O 1
ATOM 1652 N N . CYS A 1 199 ? 5.905 2.119 -14.021 1.00 94.19 199 CYS A N 1
ATOM 1653 C CA . CYS A 1 199 ? 4.480 1.939 -13.782 1.00 94.19 199 CYS A CA 1
ATOM 1654 C C . CYS A 1 199 ? 4.059 0.481 -13.978 1.00 94.19 199 CYS A C 1
ATOM 1656 O O . CYS A 1 199 ? 4.531 -0.211 -14.884 1.00 94.19 199 CYS A O 1
ATOM 1658 N N . PHE A 1 200 ? 3.137 0.042 -13.126 1.00 95.50 200 PHE A N 1
ATOM 1659 C CA . PHE A 1 200 ? 2.605 -1.314 -13.053 1.00 95.50 200 PHE A CA 1
ATOM 1660 C C . PHE A 1 200 ? 1.083 -1.270 -13.036 1.00 95.50 200 PHE A C 1
ATOM 1662 O O . PHE A 1 200 ? 0.498 -0.402 -12.386 1.00 95.50 200 PHE A O 1
ATOM 1669 N N . ARG A 1 201 ? 0.429 -2.225 -13.694 1.00 92.94 201 ARG A N 1
ATOM 1670 C CA . ARG A 1 201 ? -1.035 -2.349 -13.610 1.00 92.94 201 ARG A CA 1
ATOM 1671 C C . ARG A 1 201 ? -1.422 -2.989 -12.272 1.00 92.94 201 ARG A C 1
ATOM 1673 O O . ARG A 1 201 ? -0.803 -3.983 -11.883 1.00 92.94 201 ARG A O 1
ATOM 1680 N N . ASP A 1 202 ? -2.431 -2.464 -11.569 1.00 90.62 202 ASP A N 1
ATOM 1681 C CA . ASP A 1 202 ? -2.855 -3.035 -10.272 1.00 90.62 202 ASP A CA 1
ATOM 1682 C C . ASP A 1 202 ? -3.397 -4.473 -10.390 1.00 90.62 202 ASP A C 1
ATOM 1684 O O . ASP A 1 202 ? -3.241 -5.282 -9.477 1.00 90.62 202 ASP A O 1
ATOM 1688 N N . ASP A 1 203 ? -3.988 -4.826 -11.530 1.00 89.06 203 ASP A N 1
ATOM 1689 C CA . ASP A 1 203 ? -4.606 -6.137 -11.750 1.00 89.06 203 ASP A CA 1
ATOM 1690 C C . ASP A 1 203 ? -3.587 -7.282 -11.889 1.00 89.06 203 ASP A C 1
ATOM 1692 O O . ASP A 1 203 ? -3.778 -8.381 -11.365 1.00 89.06 203 ASP A O 1
ATOM 1696 N N . THR A 1 204 ? -2.489 -7.023 -12.591 1.00 91.50 204 THR A N 1
ATOM 1697 C CA . THR A 1 204 ? -1.508 -8.031 -13.015 1.00 91.50 204 THR A CA 1
ATOM 1698 C C . THR A 1 204 ? -0.175 -7.901 -12.293 1.00 91.50 204 THR A C 1
ATOM 1700 O O . THR A 1 204 ? 0.565 -8.883 -12.207 1.00 91.50 204 THR A O 1
ATOM 1703 N N . MET A 1 205 ? 0.133 -6.724 -11.735 1.00 90.94 205 MET A N 1
ATOM 1704 C CA . MET A 1 205 ? 1.458 -6.367 -11.210 1.00 90.94 205 MET A CA 1
ATOM 1705 C C . MET A 1 205 ? 2.574 -6.469 -12.266 1.00 90.94 205 MET A C 1
ATOM 1707 O O . MET A 1 205 ? 3.746 -6.585 -11.907 1.00 90.94 205 MET A O 1
ATOM 1711 N N . GLU A 1 206 ? 2.234 -6.466 -13.558 1.00 94.25 206 GLU A N 1
ATOM 1712 C CA . GLU A 1 206 ? 3.227 -6.447 -14.632 1.00 94.25 206 GLU A CA 1
ATOM 1713 C C . GLU A 1 206 ? 3.612 -4.990 -14.955 1.00 94.25 206 GLU A C 1
ATOM 1715 O O . GLU A 1 206 ? 2.737 -4.112 -14.988 1.00 94.25 206 GLU A O 1
ATOM 1720 N N . PRO A 1 207 ? 4.914 -4.714 -15.159 1.00 96.19 207 PRO A N 1
ATOM 1721 C CA . PRO A 1 207 ? 5.393 -3.395 -15.549 1.00 96.19 207 PRO A CA 1
ATOM 1722 C C . PRO A 1 207 ? 5.021 -3.116 -17.008 1.00 96.19 207 PRO A C 1
ATOM 1724 O O . PRO A 1 207 ? 5.119 -4.010 -17.847 1.00 96.19 207 PRO A O 1
ATOM 1727 N N . PHE A 1 208 ? 4.625 -1.882 -17.317 1.00 94.88 208 PHE A N 1
ATOM 1728 C CA . PHE A 1 208 ? 4.205 -1.508 -18.677 1.00 94.88 208 PHE A CA 1
ATOM 1729 C C . PHE A 1 208 ? 4.840 -0.215 -19.197 1.00 94.88 208 PHE A C 1
ATOM 1731 O O . PHE A 1 208 ? 4.938 -0.042 -20.406 1.00 94.88 208 PHE A O 1
ATOM 1738 N N . MET A 1 209 ? 5.299 0.674 -18.313 1.00 93.50 209 MET A N 1
ATOM 1739 C CA . MET A 1 209 ? 5.895 1.951 -18.706 1.00 93.50 209 MET A CA 1
ATOM 1740 C C . MET A 1 209 ? 7.116 2.266 -17.844 1.00 93.50 209 MET A C 1
ATOM 1742 O O . MET A 1 209 ? 7.085 2.096 -16.623 1.00 93.50 209 MET A O 1
ATOM 1746 N N . PHE A 1 210 ? 8.182 2.729 -18.486 1.00 92.62 210 PHE A N 1
ATOM 1747 C CA . PHE A 1 210 ? 9.433 3.177 -17.890 1.00 92.62 210 PHE A CA 1
ATOM 1748 C C . PHE A 1 210 ? 9.684 4.632 -18.277 1.00 92.62 210 PHE A C 1
ATOM 1750 O O . PHE A 1 210 ? 9.626 4.979 -19.451 1.00 92.62 210 PHE A O 1
ATOM 1757 N N . HIS A 1 211 ? 10.009 5.470 -17.302 1.00 88.56 211 HIS A N 1
ATOM 1758 C CA . HIS A 1 211 ? 10.434 6.843 -17.526 1.00 88.56 211 HIS A CA 1
ATOM 1759 C C . HIS A 1 211 ? 11.872 7.008 -17.035 1.00 88.56 211 HIS A C 1
ATOM 1761 O O . HIS A 1 211 ? 12.149 6.817 -15.847 1.00 88.56 211 HIS A O 1
ATOM 1767 N N . ASP A 1 212 ? 12.772 7.384 -17.944 1.00 80.25 212 ASP A N 1
ATOM 1768 C CA . ASP A 1 212 ? 14.216 7.498 -17.698 1.00 80.25 212 ASP A CA 1
ATOM 1769 C C . ASP A 1 212 ? 14.607 8.895 -17.192 1.00 80.25 212 ASP A C 1
ATOM 1771 O O . ASP A 1 212 ? 15.571 9.470 -17.677 1.00 80.25 212 ASP A O 1
ATOM 1775 N N . GLY A 1 213 ? 13.793 9.465 -16.296 1.00 69.12 213 GLY A N 1
ATOM 1776 C CA . GLY A 1 213 ? 13.997 10.678 -15.491 1.00 69.12 213 GLY A CA 1
ATOM 1777 C C . GLY A 1 213 ? 14.373 12.008 -16.153 1.00 69.12 213 GLY A C 1
ATOM 1778 O O . GLY A 1 213 ? 14.185 13.045 -15.523 1.00 69.12 213 GLY A O 1
ATOM 1779 N N . GLY A 1 214 ? 14.989 12.018 -17.335 1.00 63.56 214 GLY A N 1
ATOM 1780 C CA . GLY A 1 214 ? 15.642 13.188 -17.907 1.00 63.56 214 GLY A CA 1
ATOM 1781 C C . GLY A 1 214 ? 14.647 14.319 -18.122 1.00 63.56 214 GLY A C 1
ATOM 1782 O O . GLY A 1 214 ? 13.452 14.066 -18.224 1.00 63.56 214 GLY A O 1
ATOM 1783 N N . ALA A 1 215 ? 15.157 15.552 -18.199 1.00 52.25 215 ALA A N 1
ATOM 1784 C CA . ALA A 1 215 ? 14.360 16.778 -18.251 1.00 52.25 215 ALA A CA 1
ATOM 1785 C C . ALA A 1 215 ? 13.041 16.632 -19.037 1.00 52.25 215 ALA A C 1
ATOM 1787 O O . ALA A 1 215 ? 13.036 16.163 -20.179 1.00 52.25 215 ALA A O 1
ATOM 1788 N N . GLU A 1 216 ? 11.943 17.063 -18.414 1.00 47.59 216 GLU A N 1
ATOM 1789 C CA . GLU A 1 216 ? 10.587 17.019 -18.963 1.00 47.59 216 GLU A CA 1
ATOM 1790 C C . GLU A 1 216 ? 10.559 17.517 -20.422 1.00 47.59 216 GLU A C 1
ATOM 1792 O O . GLU A 1 216 ? 11.112 18.568 -20.755 1.00 47.59 216 GLU A O 1
ATOM 1797 N N . GLY A 1 217 ? 9.985 16.709 -21.320 1.00 54.50 217 GLY A N 1
ATOM 1798 C CA . GLY A 1 217 ? 9.960 16.971 -22.765 1.00 54.50 217 GLY A CA 1
ATOM 1799 C C . GLY A 1 217 ? 11.193 16.507 -23.556 1.00 54.50 217 GLY A C 1
ATOM 1800 O O . GLY A 1 217 ? 11.204 16.652 -24.777 1.00 54.50 217 GLY A O 1
ATOM 1801 N N . ARG A 1 218 ? 12.224 15.938 -22.910 1.00 58.84 218 ARG A N 1
ATOM 1802 C CA . ARG A 1 218 ? 13.392 15.329 -23.588 1.00 58.84 218 ARG A CA 1
ATOM 1803 C C . ARG A 1 218 ? 13.430 13.807 -23.511 1.00 58.84 218 ARG A C 1
ATOM 1805 O O . ARG A 1 218 ? 14.058 13.186 -24.365 1.00 58.84 218 ARG A O 1
ATOM 1812 N N . THR A 1 219 ? 12.763 13.228 -22.518 1.00 71.94 219 THR A N 1
ATOM 1813 C CA . THR A 1 219 ? 12.745 11.783 -22.283 1.00 71.94 219 THR A CA 1
ATOM 1814 C C . THR A 1 219 ? 11.323 11.259 -22.458 1.00 71.94 219 THR A C 1
ATOM 1816 O O . THR A 1 219 ? 10.446 11.661 -21.689 1.00 71.94 219 THR A O 1
ATOM 1819 N N . PRO A 1 220 ? 11.066 10.400 -23.457 1.00 77.94 220 PRO A N 1
ATOM 1820 C CA . PRO A 1 220 ? 9.747 9.814 -23.641 1.00 77.94 220 PRO A CA 1
ATOM 1821 C C . PRO A 1 220 ? 9.421 8.826 -22.515 1.00 77.94 220 PRO A C 1
ATOM 1823 O O . PRO A 1 220 ? 10.310 8.183 -21.952 1.00 77.94 220 PRO A O 1
ATOM 1826 N N . ASP A 1 221 ? 8.130 8.671 -22.228 1.00 88.12 221 ASP A N 1
ATOM 1827 C CA . ASP A 1 221 ? 7.626 7.498 -21.517 1.00 88.12 221 ASP A CA 1
ATOM 1828 C C . ASP A 1 221 ? 7.821 6.291 -22.448 1.00 88.12 221 ASP A C 1
ATOM 1830 O O . ASP A 1 221 ? 7.400 6.333 -23.599 1.00 88.12 221 ASP A O 1
ATOM 1834 N N . LEU A 1 222 ? 8.497 5.233 -22.005 1.00 91.00 222 LEU A N 1
ATOM 1835 C CA . LEU A 1 222 ? 8.852 4.076 -22.832 1.00 91.00 222 LEU A CA 1
ATOM 1836 C C . LEU A 1 222 ? 8.033 2.855 -22.431 1.00 91.00 222 LEU A C 1
ATOM 1838 O O . LEU A 1 222 ? 7.881 2.568 -21.246 1.00 91.00 222 LEU A O 1
ATOM 1842 N N . GLU A 1 223 ? 7.546 2.099 -23.406 1.00 94.38 223 GLU A N 1
ATOM 1843 C CA . GLU A 1 223 ? 6.873 0.830 -23.152 1.00 94.38 223 GLU A CA 1
ATOM 1844 C C . GLU A 1 223 ? 7.852 -0.203 -22.571 1.00 94.38 223 GLU A C 1
ATOM 1846 O O . GLU A 1 223 ? 9.006 -0.319 -22.996 1.00 94.38 223 GLU A O 1
ATOM 1851 N N . ILE A 1 224 ? 7.378 -0.997 -21.612 1.00 94.81 224 ILE A N 1
ATOM 1852 C CA . ILE A 1 224 ? 8.096 -2.163 -21.096 1.00 94.81 224 ILE A CA 1
ATOM 1853 C C . ILE A 1 224 ? 7.486 -3.418 -21.711 1.00 94.81 224 ILE A C 1
ATOM 1855 O O . ILE A 1 224 ? 6.329 -3.753 -21.472 1.00 94.81 224 ILE A O 1
ATOM 1859 N N . LEU A 1 225 ? 8.299 -4.159 -22.459 1.00 94.31 225 LEU A N 1
ATOM 1860 C CA . LEU A 1 225 ? 7.921 -5.431 -23.066 1.00 94.31 225 LEU A CA 1
ATOM 1861 C C . LEU A 1 225 ? 8.626 -6.589 -22.362 1.00 94.31 225 LEU A C 1
ATOM 1863 O O . LEU A 1 225 ? 9.726 -6.440 -21.834 1.00 94.31 225 LEU A O 1
ATOM 1867 N N . LYS A 1 226 ? 8.041 -7.786 -22.422 1.00 93.75 226 LYS A N 1
ATOM 1868 C CA . LYS A 1 226 ? 8.646 -9.016 -21.891 1.00 93.75 226 LYS A CA 1
ATOM 1869 C C . LYS A 1 226 ? 8.972 -9.968 -23.036 1.00 93.75 226 LYS A C 1
ATOM 1871 O O . LYS A 1 226 ? 8.071 -10.514 -23.668 1.00 93.75 226 LYS A O 1
ATOM 1876 N N . LYS A 1 227 ? 10.260 -10.182 -23.316 1.00 92.69 227 LYS A N 1
ATOM 1877 C CA . LYS A 1 227 ? 10.743 -11.068 -24.390 1.00 92.69 227 LYS A CA 1
ATOM 1878 C C . LYS A 1 227 ? 11.673 -12.124 -23.806 1.00 92.69 227 LYS A C 1
ATOM 1880 O O . LYS A 1 227 ? 12.649 -11.802 -23.135 1.00 92.69 227 LYS A O 1
ATOM 1885 N N . SER A 1 228 ? 11.353 -13.398 -24.031 1.00 90.62 228 SER A N 1
ATOM 1886 C CA . SER A 1 228 ? 12.153 -14.538 -23.549 1.00 90.62 228 SER A CA 1
ATOM 1887 C C . SER A 1 228 ? 12.482 -14.480 -22.045 1.00 90.62 228 SER A C 1
ATOM 1889 O O . SER A 1 228 ? 13.583 -14.819 -21.623 1.00 90.62 228 SER A O 1
ATOM 1891 N N . GLY A 1 229 ? 11.531 -14.015 -21.225 1.00 88.94 229 GLY A N 1
ATOM 1892 C CA . GLY A 1 229 ? 11.671 -13.932 -19.764 1.00 88.94 229 GLY A CA 1
ATOM 1893 C C . GLY A 1 229 ? 12.443 -12.717 -19.224 1.00 88.94 229 GLY A C 1
ATOM 1894 O O . GLY A 1 229 ? 12.525 -12.568 -17.996 1.00 88.94 229 GLY A O 1
ATOM 1895 N N . LYS A 1 230 ? 12.954 -11.850 -20.108 1.00 94.44 230 LYS A N 1
ATOM 1896 C CA . LYS A 1 230 ? 13.592 -10.567 -19.778 1.00 94.44 230 LYS A CA 1
ATOM 1897 C C . LYS A 1 230 ? 12.704 -9.390 -20.154 1.00 94.44 230 LYS A C 1
ATOM 1899 O O . LYS A 1 230 ? 11.939 -9.476 -21.120 1.00 94.44 230 LYS A O 1
ATOM 1904 N N . TYR A 1 231 ? 12.820 -8.304 -19.405 1.00 96.69 231 TYR A N 1
ATOM 1905 C CA . TYR A 1 231 ? 12.214 -7.036 -19.783 1.00 96.69 231 TYR A CA 1
ATOM 1906 C C . TYR A 1 231 ? 13.075 -6.339 -20.835 1.00 96.69 231 TYR A C 1
ATOM 1908 O O . TYR A 1 231 ? 14.301 -6.382 -20.779 1.00 96.69 231 TYR A O 1
ATOM 1916 N N . VAL A 1 232 ? 12.441 -5.707 -21.817 1.00 94.12 232 VAL A N 1
ATOM 1917 C CA . VAL A 1 232 ? 13.114 -4.880 -22.825 1.00 94.12 232 VAL A CA 1
ATOM 1918 C C . VAL A 1 232 ? 12.346 -3.579 -23.029 1.00 94.12 232 VAL A C 1
ATOM 1920 O O . VAL A 1 232 ? 11.126 -3.546 -22.871 1.00 94.12 232 VAL A O 1
ATOM 1923 N N . ILE A 1 233 ? 13.073 -2.526 -23.393 1.00 91.75 233 ILE A N 1
ATOM 1924 C CA . ILE A 1 233 ? 12.497 -1.235 -23.770 1.00 91.75 233 ILE A CA 1
ATOM 1925 C C . ILE A 1 233 ? 11.831 -1.375 -25.146 1.00 91.75 233 ILE A C 1
ATOM 1927 O O . ILE A 1 233 ? 12.436 -1.901 -26.086 1.00 91.75 233 ILE A O 1
ATOM 1931 N N . GLY A 1 234 ? 10.569 -0.963 -25.226 1.00 90.19 234 GLY A N 1
ATOM 1932 C CA . GLY A 1 234 ? 9.764 -0.888 -26.440 1.00 90.19 234 GLY A CA 1
ATOM 1933 C C . GLY A 1 234 ? 9.794 0.500 -27.079 1.00 90.19 234 GLY A C 1
ATOM 1934 O O . GLY A 1 234 ? 10.771 1.239 -26.957 1.00 90.19 234 GLY A O 1
ATOM 1935 N N . GLU A 1 235 ? 8.724 0.834 -27.795 1.00 90.75 235 GLU A N 1
ATOM 1936 C CA . GLU A 1 235 ? 8.538 2.170 -28.367 1.00 90.75 235 GLU A CA 1
ATOM 1937 C C . GLU A 1 235 ? 8.102 3.181 -27.293 1.00 90.75 235 GLU A C 1
ATOM 1939 O O . GLU A 1 235 ? 7.873 2.832 -26.134 1.00 90.75 235 GLU A O 1
ATOM 1944 N N . GLU A 1 236 ? 7.984 4.453 -27.677 1.00 89.06 236 GLU A N 1
ATOM 1945 C CA . GLU A 1 236 ? 7.348 5.462 -26.832 1.00 89.06 236 GLU A CA 1
ATOM 1946 C C . GLU A 1 236 ? 5.913 5.037 -26.486 1.00 89.06 236 GLU A C 1
ATOM 1948 O O . GLU A 1 236 ? 5.100 4.716 -27.359 1.00 89.06 236 GLU A O 1
ATOM 1953 N N . TRP A 1 237 ? 5.612 5.041 -25.191 1.00 84.00 237 TRP A N 1
ATOM 1954 C CA . TRP A 1 237 ? 4.305 4.756 -24.638 1.00 84.00 237 TRP A CA 1
ATOM 1955 C C . TRP A 1 237 ? 3.323 5.840 -25.072 1.00 84.00 237 TRP A C 1
ATOM 1957 O O . TRP A 1 237 ? 3.321 6.972 -24.582 1.00 84.00 237 TRP A O 1
ATOM 1967 N N . LYS A 1 238 ? 2.443 5.479 -26.000 1.00 79.81 238 LYS A N 1
ATOM 1968 C CA . LYS A 1 238 ? 1.378 6.367 -26.450 1.00 79.81 238 LYS A CA 1
ATOM 1969 C C . LYS A 1 238 ? 0.271 6.328 -25.413 1.00 79.81 238 LYS A C 1
ATOM 1971 O O . LYS A 1 238 ? -0.431 5.328 -25.291 1.00 79.81 238 LYS A O 1
ATOM 1976 N N . ARG A 1 239 ? 0.101 7.429 -24.678 1.00 66.94 239 ARG A N 1
ATOM 1977 C CA . ARG A 1 239 ? -1.091 7.616 -23.847 1.00 66.94 239 ARG A CA 1
ATOM 1978 C C . ARG A 1 239 ? -2.302 7.494 -24.762 1.00 66.94 239 ARG A C 1
ATOM 1980 O O . ARG A 1 239 ? -2.401 8.231 -25.747 1.00 66.94 239 ARG A O 1
ATOM 1987 N N . GLU A 1 240 ? -3.198 6.561 -24.461 1.00 58.59 240 GLU A N 1
ATOM 1988 C CA . GLU A 1 240 ? -4.513 6.572 -25.082 1.00 58.59 240 GLU A CA 1
ATOM 1989 C C . GLU A 1 240 ? -5.126 7.929 -24.736 1.00 58.59 240 GLU A C 1
ATOM 1991 O O . GLU A 1 240 ? -5.303 8.270 -23.565 1.00 58.59 240 GLU A O 1
ATOM 1996 N N . LYS A 1 241 ? -5.335 8.770 -25.753 1.00 43.06 241 LYS A N 1
ATOM 1997 C CA . LYS A 1 241 ? -6.107 9.993 -25.572 1.00 43.06 241 LYS A CA 1
ATOM 1998 C C . LYS A 1 241 ? -7.503 9.525 -25.194 1.00 43.06 241 LYS A C 1
ATOM 2000 O O . LYS A 1 241 ? -8.208 9.011 -26.055 1.00 43.06 241 LYS A O 1
ATOM 2005 N N . GLY A 1 242 ? -7.844 9.640 -23.914 1.00 40.88 242 GLY A N 1
ATOM 2006 C CA . GLY A 1 242 ? -9.221 9.494 -23.476 1.00 40.88 242 GLY A CA 1
ATOM 2007 C C . GLY A 1 242 ? -10.075 10.458 -24.293 1.00 40.88 242 GLY A C 1
ATOM 2008 O O . GLY A 1 242 ? -9.791 11.658 -24.312 1.00 40.88 242 GLY A O 1
ATOM 2009 N N . GLU A 1 243 ? -11.034 9.905 -25.028 1.00 31.36 243 GLU A N 1
ATOM 2010 C CA . GLU A 1 243 ? -12.200 10.649 -25.505 1.00 31.36 243 GLU A CA 1
ATOM 2011 C C . GLU A 1 243 ? -13.099 11.028 -24.323 1.00 31.36 243 GLU A C 1
ATOM 2013 O O . GLU A 1 243 ? -13.203 10.219 -23.368 1.00 31.36 243 GLU A O 1
#

pLDDT: mean 76.88, std 18.01, range [31.36, 96.69]

Secondary structure (DSSP, 8-state):
--HHHHHHHHHHHHHHHHHHHHHHTTS-EEEEE-TT--EEEEESS--STTHHHHHHHHIIIII--SEEEEEEEEE-SS-EEEEEEEEETTEEEEEEE-TT--EEEEES---HHHHHHHHHHHHHHHHHHHHHHHHHHHHHHHHHHHHHHTT----TT-EEEE-HHHHHTTT---SS-EEEEEE---HHHHTSPPPEEEEEETTT--EEEEE---STTTS-EEEEEEETTEEEEEEE-------

Organism: Myroides odoratus (NCBI:txid256)

Foldseek 3Di:
DPPVVVVVVVVVVVVVVVVLVVLCVVQPFDWDLDPLRKTKTWGPPQFWDVCPVVLVVLCCPQVVFPDWDKDWPDDDPTFTWIWIWGHHPNFTWIWTQDRRGITMIIGNDDDVVNVVVSVVSVSSSSVVVVVVVVLLVLLLVVVVQQCVLVVHDADSPQKDKDWQVNVVVVVDDQVARKIKIWGDDPCVPPVRFAIKIWIAGPVPRDTFWIWRGPDPPPTATWTWDADPNGIDTHHGDDRPPDD

Radius of gyration: 22.24 Å; chains: 1; bounding box: 50×61×62 Å

Sequence (243 aa):
MHTKRLLGHQLKEEKQLTIYLKLMIRIMLRELINKENEFQIIFTEISGGGWLNDLVEIIKLKLQPSKIGKKNKSVSWDDIEAEILIYKDNINAKFEIDDIGNISLVHKETSEEVKQKLRDWAMIVAKEVEKQREKEKKLIEVSKKVLQDFNRAFFDDTFKVFNPKKINELEYNFGFDVWKVFVHVPDEQFGGQSPFSICFRDDTMEPFMFHDGGAEGRTPDLEILKKSGKYVIGEEWKREKGE